Protein AF-A0A232EF91-F1 (afdb_monomer)

Mean predicted aligned error: 19.13 Å

Nearest PDB structures (foldseek):
  4mh8-assembly1_A  TM=9.392E-01  e=1.970E-03  Moloney murine leukemia virus isolate Shinnick
  8dw8-assembly1_A  TM=9.422E-01  e=4.448E-03  Moloney murine leukemia virus
  5dmq-assembly1_A  TM=9.343E-01  e=6.246E-03  Moloney murine leukemia virus isolate Shinnick
  4ol8-assembly2_F  TM=7.466E-01  e=8.726E-04  Saccharomyces cerevisiae
  8wut-assembly1_E  TM=9.101E-01  e=7.154E-03  Moloney murine leukemia virus

Sequence (179 aa):
MCDNSINIASCGLSEISASEQRQITNLIDALLPRDGRNNKVLKTTDLIEHEIKLLHSARPVKQRYHPVSEKMQKAICGLSEISASEQRQINNLIDQLLPRDGRNNKVLKTTDLVEHEIELLHSARPVKQRYHPVSEKMQKAMCEQLDNLIEAEIVEKSHSAWNNTIVMVKKRDNSYRMC

Secondary structure (DSSP, 8-state):
-------TTSS------HHHHHHHHHHHHHHSPBPTTT--BPPHHHHHHHHHHHHHHS-----------HHHHHHHTT-----HHHHHHHHHHHHHHS-B-TTT-PBP-S-SS-----PPPTT----BPPPPP--HHHHHHHHHHHHHHHHTTS------S-B----EEEPTTS-EEE-

Radius of gyration: 31.29 Å; Cα contacts (8 Å, |Δi|>4): 84; chains: 1; bounding box: 90×40×44 Å

pLDDT: mean 73.48, std 19.72, range [28.89, 97.12]

Solvent-accessible surface area (backbone atoms only — not comparable to full-atom values): 11856 Å² total; per-residue (Å²): 142,80,86,78,69,84,74,82,75,82,62,96,65,90,86,72,51,79,68,53,56,49,53,51,52,55,50,53,68,71,72,50,69,61,41,93,88,75,76,42,74,67,51,74,67,57,56,50,52,51,51,52,49,53,59,69,67,46,69,76,82,72,76,78,74,68,82,63,48,75,73,51,48,36,56,74,70,70,43,65,84,74,46,76,65,55,53,48,52,51,51,52,48,48,68,72,71,47,62,60,37,90,86,76,73,38,72,58,90,72,66,94,87,67,84,86,82,83,87,74,63,95,84,69,70,78,51,64,52,73,83,74,93,69,55,69,73,55,47,52,56,48,50,57,52,49,51,53,33,43,78,65,70,75,51,80,93,79,92,65,68,56,40,77,64,80,43,78,46,78,46,95,88,74,47,72,42,87,90

Organism: NCBI:txid543379

Structure (mmCIF, N/CA/C/O backbone):
data_AF-A0A232EF91-F1
#
_entry.id   AF-A0A232EF91-F1
#
loop_
_atom_site.group_PDB
_atom_site.id
_atom_site.type_symbol
_atom_site.label_atom_id
_atom_site.label_alt_id
_atom_site.label_comp_id
_atom_site.label_asym_id
_atom_site.label_entity_id
_atom_site.label_seq_id
_atom_site.pdbx_PDB_ins_code
_atom_site.Cartn_x
_atom_site.Cartn_y
_atom_site.Cartn_z
_atom_site.occupancy
_atom_site.B_iso_or_equiv
_atom_site.auth_seq_id
_atom_site.auth_comp_id
_atom_site.auth_asym_id
_atom_site.auth_atom_id
_atom_site.pdbx_PDB_model_num
ATOM 1 N N . MET A 1 1 ? 57.960 1.200 22.364 1.00 36.53 1 MET A N 1
ATOM 2 C CA . MET A 1 1 ? 58.226 0.325 21.209 1.00 36.53 1 MET A CA 1
ATOM 3 C C . MET A 1 1 ? 56.900 -0.020 20.570 1.00 36.53 1 MET A C 1
ATOM 5 O O . MET A 1 1 ? 56.120 -0.705 21.209 1.00 36.53 1 MET A O 1
ATOM 9 N N . CYS A 1 2 ? 56.639 0.600 19.420 1.00 28.89 2 CYS A N 1
ATOM 10 C CA . CYS A 1 2 ? 55.766 0.204 18.307 1.00 28.89 2 CYS A CA 1
ATOM 11 C C . CYS A 1 2 ? 55.784 1.415 17.362 1.00 28.89 2 CYS A C 1
ATOM 13 O O . CYS A 1 2 ? 54.889 2.261 17.381 1.00 28.89 2 CYS A O 1
ATOM 15 N N . ASP A 1 3 ? 56.899 1.548 16.643 1.00 33.56 3 ASP A N 1
ATOM 16 C CA . ASP A 1 3 ? 57.101 2.520 15.576 1.00 33.56 3 ASP A CA 1
ATOM 17 C C . ASP A 1 3 ? 56.229 2.119 14.387 1.00 33.56 3 ASP A C 1
ATOM 19 O O . ASP A 1 3 ? 56.599 1.265 13.587 1.00 33.56 3 ASP A O 1
ATOM 23 N N . ASN A 1 4 ? 55.049 2.724 14.266 1.00 45.56 4 ASN A N 1
ATOM 24 C CA . ASN A 1 4 ? 54.270 2.632 13.034 1.00 45.56 4 ASN A CA 1
ATOM 25 C C . ASN A 1 4 ? 54.693 3.768 12.103 1.00 45.56 4 ASN A C 1
ATOM 27 O O . ASN A 1 4 ? 53.967 4.742 11.899 1.00 45.56 4 ASN A O 1
ATOM 31 N N . SER A 1 5 ? 55.897 3.623 11.550 1.00 39.25 5 SER A N 1
ATOM 32 C CA . SER A 1 5 ? 56.273 4.256 10.292 1.00 39.25 5 SER A CA 1
ATOM 33 C C . SER A 1 5 ? 55.248 3.841 9.236 1.00 39.25 5 SER A C 1
ATOM 35 O O . SER A 1 5 ? 54.942 2.659 9.083 1.00 39.25 5 SER A O 1
ATOM 37 N N . ILE A 1 6 ? 54.669 4.818 8.543 1.00 40.28 6 ILE A N 1
ATOM 38 C CA . ILE A 1 6 ? 53.725 4.583 7.451 1.00 40.28 6 ILE A CA 1
ATOM 39 C C . ILE A 1 6 ? 54.451 3.735 6.401 1.00 40.28 6 ILE A C 1
ATOM 41 O O . ILE A 1 6 ? 55.413 4.188 5.785 1.00 40.28 6 ILE A O 1
ATOM 45 N N . ASN A 1 7 ? 54.030 2.481 6.241 1.00 45.72 7 ASN A N 1
ATOM 46 C CA . ASN A 1 7 ? 54.617 1.568 5.272 1.00 45.72 7 ASN A CA 1
ATOM 47 C C . ASN A 1 7 ? 54.088 1.921 3.871 1.00 45.72 7 ASN A C 1
ATOM 49 O O . ASN A 1 7 ? 53.027 1.452 3.456 1.00 45.72 7 ASN A O 1
ATOM 53 N N . ILE A 1 8 ? 54.823 2.778 3.156 1.00 43.88 8 ILE A N 1
ATOM 54 C CA . ILE A 1 8 ? 54.568 3.191 1.763 1.00 43.88 8 ILE A CA 1
ATOM 55 C C . ILE A 1 8 ? 54.982 2.068 0.784 1.00 43.88 8 ILE A C 1
ATOM 57 O O . ILE A 1 8 ? 55.652 2.307 -0.212 1.00 43.88 8 ILE A O 1
ATOM 61 N N . ALA A 1 9 ? 54.624 0.814 1.073 1.00 42.53 9 ALA A N 1
ATOM 62 C CA . ALA A 1 9 ? 54.867 -0.327 0.182 1.00 42.53 9 ALA A CA 1
ATOM 63 C C . ALA A 1 9 ? 53.588 -0.859 -0.493 1.00 42.53 9 ALA A C 1
ATOM 65 O O . ALA A 1 9 ? 53.661 -1.824 -1.247 1.00 42.53 9 ALA A O 1
ATOM 66 N N . SER A 1 10 ? 52.413 -0.260 -0.249 1.00 44.62 10 SER A N 1
ATOM 67 C CA . SER A 1 10 ? 51.145 -0.717 -0.858 1.00 44.62 10 SER A CA 1
ATOM 68 C C . SER A 1 10 ? 50.745 0.013 -2.146 1.00 44.62 10 SER A C 1
ATOM 70 O O . SER A 1 10 ? 49.846 -0.444 -2.847 1.00 44.62 10 SER A O 1
ATOM 72 N N . CYS A 1 11 ? 51.433 1.097 -2.507 1.00 43.44 11 CYS A N 1
ATOM 73 C CA . CYS A 1 11 ? 51.265 1.759 -3.797 1.00 43.44 11 CYS A CA 1
ATOM 74 C C . CYS A 1 11 ? 52.476 1.400 -4.658 1.00 43.44 11 CYS A C 1
ATOM 76 O O . CYS A 1 11 ? 53.582 1.824 -4.340 1.00 43.44 11 CYS A O 1
ATOM 78 N N . GLY A 1 12 ? 52.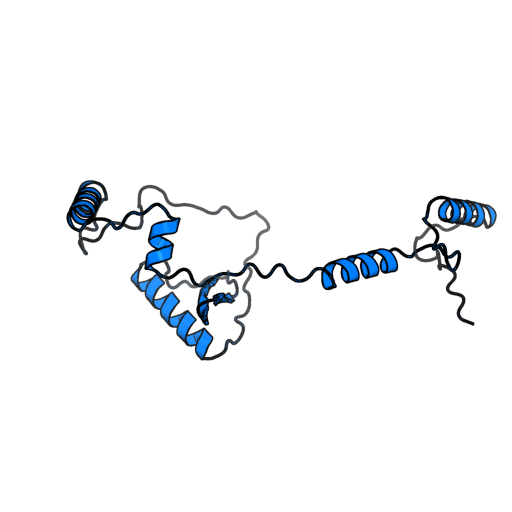279 0.578 -5.693 1.00 46.38 12 GLY A N 1
ATOM 79 C CA . GLY A 1 12 ? 53.328 0.051 -6.574 1.00 46.38 12 GLY A CA 1
ATOM 80 C C . GLY A 1 12 ? 54.084 1.121 -7.366 1.00 46.38 12 GLY A C 1
ATOM 81 O O . GLY A 1 12 ? 53.897 1.255 -8.569 1.00 46.38 12 GLY A O 1
ATOM 82 N N . LEU A 1 13 ? 54.958 1.855 -6.684 1.00 47.06 13 LEU A N 1
ATOM 83 C CA . LEU A 1 13 ? 55.929 2.788 -7.236 1.00 47.06 13 LEU A CA 1
ATOM 84 C C . LEU A 1 13 ? 57.308 2.311 -6.779 1.00 47.06 13 LEU A C 1
ATOM 86 O O . LEU A 1 13 ? 57.840 2.742 -5.756 1.00 47.06 13 LEU A O 1
ATOM 90 N N . SER A 1 14 ? 57.854 1.336 -7.500 1.00 51.34 14 SER A N 1
ATOM 91 C CA . SER A 1 14 ? 59.270 0.998 -7.402 1.00 51.34 14 SER A CA 1
ATOM 92 C C . SER A 1 14 ? 60.086 2.226 -7.812 1.00 51.34 14 SER A C 1
ATOM 94 O O . SER A 1 14 ? 59.874 2.732 -8.909 1.00 51.34 14 SER A O 1
ATOM 96 N N . GLU A 1 15 ? 61.014 2.643 -6.942 1.00 59.94 15 GLU A N 1
ATOM 97 C CA . GLU A 1 15 ? 62.009 3.722 -7.125 1.00 59.94 15 GLU A CA 1
ATOM 98 C C . GLU A 1 15 ? 61.605 5.136 -6.672 1.00 59.94 15 GLU A C 1
ATOM 100 O O . GLU A 1 15 ? 61.697 6.095 -7.426 1.00 59.94 15 GLU A O 1
ATOM 105 N N . ILE A 1 16 ? 61.252 5.299 -5.392 1.00 58.38 16 ILE A N 1
ATOM 106 C CA . ILE A 1 16 ? 61.330 6.619 -4.740 1.00 58.38 16 ILE A CA 1
ATOM 107 C C . ILE A 1 16 ? 62.641 6.680 -3.950 1.00 58.38 16 ILE A C 1
ATOM 109 O O . ILE A 1 16 ? 62.852 5.892 -3.023 1.00 58.38 16 ILE A O 1
ATOM 113 N N . SER A 1 17 ? 63.524 7.613 -4.310 1.00 65.12 17 SER A N 1
ATOM 114 C CA . SER A 1 17 ? 64.789 7.853 -3.611 1.00 65.12 17 SER A CA 1
ATOM 115 C C . SER A 1 17 ? 64.542 8.255 -2.153 1.00 65.12 17 SER A C 1
ATOM 117 O O . SER A 1 17 ? 63.577 8.952 -1.824 1.00 65.12 17 SER A O 1
ATOM 119 N N . ALA A 1 18 ? 65.466 7.903 -1.254 1.00 61.34 18 ALA A N 1
ATOM 120 C CA . ALA A 1 18 ? 65.409 8.318 0.149 1.00 61.34 18 ALA A CA 1
ATOM 121 C C . ALA A 1 18 ? 65.330 9.852 0.326 1.00 61.34 18 ALA A C 1
ATOM 123 O O . ALA A 1 18 ? 64.858 10.325 1.360 1.00 61.34 18 ALA A O 1
ATOM 124 N N . SER A 1 19 ? 65.779 10.642 -0.660 1.00 66.44 19 SER A N 1
ATOM 125 C CA . SER A 1 19 ? 65.630 12.105 -0.668 1.00 66.44 19 SER A CA 1
ATOM 126 C C . SER A 1 19 ? 64.198 12.560 -0.962 1.00 66.44 19 SER A C 1
ATOM 128 O O . SER A 1 19 ? 63.719 13.512 -0.349 1.00 66.44 19 SER A O 1
ATOM 130 N N . GLU A 1 20 ? 63.498 11.865 -1.854 1.00 68.31 20 GLU A N 1
ATOM 131 C CA . GLU A 1 20 ? 62.128 12.185 -2.268 1.00 68.31 20 GLU A CA 1
ATOM 132 C C . GLU A 1 20 ? 61.126 11.781 -1.186 1.00 68.31 20 GLU A C 1
ATOM 134 O O . GLU A 1 20 ? 60.221 12.547 -0.861 1.00 68.31 20 GLU A O 1
ATOM 139 N N . GLN A 1 21 ? 61.358 10.646 -0.515 1.00 61.16 21 GLN A N 1
ATOM 140 C CA . GLN A 1 21 ? 60.581 10.262 0.668 1.00 61.16 21 GLN A CA 1
ATOM 141 C C . GLN A 1 21 ? 60.665 11.329 1.773 1.00 61.16 21 GLN A C 1
ATOM 143 O O . GLN A 1 21 ? 59.660 11.650 2.411 1.00 61.16 21 GLN A O 1
ATOM 148 N N . ARG A 1 22 ? 61.845 11.937 1.974 1.00 67.75 22 ARG A N 1
ATOM 149 C CA . ARG A 1 22 ? 62.022 13.040 2.936 1.00 67.75 22 ARG A CA 1
ATOM 150 C C . ARG A 1 22 ? 61.304 14.311 2.496 1.00 67.75 22 ARG A C 1
ATOM 152 O O . ARG A 1 22 ? 60.676 14.954 3.330 1.00 67.75 22 ARG A O 1
ATOM 159 N N . GLN A 1 23 ? 61.363 14.671 1.214 1.00 73.69 23 GLN A N 1
ATOM 160 C CA . GLN A 1 23 ? 60.641 15.839 0.699 1.00 73.69 23 GLN A CA 1
ATOM 161 C C . GLN A 1 23 ? 59.124 15.686 0.835 1.00 73.69 23 GLN A C 1
ATOM 163 O O . GLN A 1 23 ? 58.460 16.622 1.275 1.00 73.69 23 GLN A O 1
ATOM 168 N N . ILE A 1 24 ? 58.589 14.501 0.536 1.00 66.75 24 ILE A N 1
ATOM 169 C CA . ILE A 1 24 ? 57.164 14.199 0.704 1.00 66.75 24 ILE A CA 1
ATOM 170 C C . ILE A 1 24 ? 56.770 14.278 2.182 1.00 66.75 24 ILE A C 1
ATOM 172 O O . ILE A 1 24 ? 55.771 14.911 2.517 1.00 66.75 24 ILE A O 1
ATOM 176 N N . THR A 1 25 ? 57.578 13.707 3.079 1.00 63.84 25 THR A N 1
ATOM 177 C CA . THR A 1 25 ? 57.311 13.756 4.528 1.00 63.84 25 THR A CA 1
ATOM 178 C C . THR A 1 25 ? 57.304 15.198 5.048 1.00 63.84 25 THR A C 1
ATOM 180 O O . THR A 1 25 ? 56.386 15.585 5.766 1.00 63.84 25 THR A O 1
ATOM 183 N N . ASN A 1 26 ? 58.255 16.029 4.612 1.00 68.19 26 ASN A N 1
ATOM 184 C CA . ASN A 1 26 ? 58.321 17.444 4.993 1.00 68.19 26 ASN A CA 1
ATOM 185 C C . ASN A 1 26 ? 57.124 18.261 4.470 1.00 68.19 26 ASN A C 1
ATOM 187 O O . ASN A 1 26 ? 56.660 19.174 5.150 1.00 68.19 26 ASN A O 1
ATOM 191 N N . LEU A 1 27 ? 56.614 17.939 3.275 1.00 67.44 27 LEU A N 1
ATOM 192 C CA . LEU A 1 27 ? 55.415 18.566 2.706 1.00 67.44 27 LEU A CA 1
ATOM 193 C C . LEU A 1 27 ? 54.148 18.196 3.488 1.00 67.44 27 LEU A C 1
ATOM 195 O O . LEU A 1 27 ? 53.327 19.066 3.775 1.00 67.44 27 LEU A O 1
ATOM 199 N N . ILE A 1 28 ? 54.007 16.927 3.876 1.00 63.03 28 ILE A N 1
ATOM 200 C CA . ILE A 1 28 ? 52.890 16.453 4.706 1.00 63.03 28 ILE A CA 1
ATOM 201 C C . ILE A 1 28 ? 52.909 17.147 6.080 1.00 63.03 28 ILE A C 1
ATOM 203 O O . ILE A 1 28 ? 51.871 17.618 6.546 1.00 63.03 28 ILE A O 1
ATOM 207 N N . ASP A 1 29 ? 54.093 17.300 6.680 1.00 63.34 29 ASP A N 1
ATOM 208 C CA . ASP A 1 29 ? 54.297 17.973 7.970 1.00 63.34 29 ASP A CA 1
ATOM 209 C C . ASP A 1 29 ? 53.983 19.480 7.963 1.00 63.34 29 ASP A C 1
ATOM 211 O O . ASP A 1 29 ? 53.766 20.059 9.036 1.00 63.34 29 ASP A O 1
ATOM 215 N N . ALA A 1 30 ? 53.991 20.112 6.785 1.00 64.94 30 ALA A N 1
ATOM 216 C CA . ALA A 1 30 ? 53.691 21.530 6.592 1.00 64.94 30 ALA A CA 1
ATOM 217 C C . ALA A 1 30 ? 52.212 21.797 6.258 1.00 64.94 30 ALA A C 1
ATOM 219 O O . ALA A 1 30 ? 51.710 22.880 6.551 1.00 64.94 30 ALA A O 1
ATOM 220 N N . LEU A 1 31 ? 51.518 20.829 5.647 1.00 60.81 31 LEU A N 1
ATOM 221 C CA . LEU A 1 31 ? 50.147 20.994 5.147 1.00 60.81 31 LEU A CA 1
ATOM 222 C C . LEU A 1 31 ? 49.063 20.464 6.100 1.00 60.81 31 LEU A C 1
ATOM 224 O O . LEU A 1 31 ? 47.901 20.844 5.951 1.00 60.81 31 LEU A O 1
ATOM 228 N N . LEU A 1 32 ? 49.405 19.610 7.073 1.00 57.53 32 LEU A N 1
ATOM 229 C CA . LEU A 1 32 ? 48.429 19.054 8.016 1.00 57.53 32 LEU A CA 1
ATOM 230 C C . LEU A 1 32 ? 48.393 19.818 9.357 1.00 57.53 32 LEU A C 1
ATOM 232 O O . LEU A 1 32 ? 49.446 20.050 9.959 1.00 57.53 32 LEU A O 1
ATOM 236 N N . PRO A 1 33 ? 47.197 20.181 9.875 1.00 58.47 33 PRO A N 1
ATOM 237 C CA . PRO A 1 33 ? 47.056 20.836 11.174 1.00 58.47 33 PRO A CA 1
ATOM 238 C C . PRO A 1 33 ? 47.630 19.981 12.312 1.00 58.47 33 PRO A C 1
ATOM 240 O O . PRO A 1 33 ? 47.359 18.780 12.410 1.00 58.47 33 PRO A O 1
ATOM 243 N N . ARG A 1 34 ? 48.418 20.607 13.191 1.00 58.44 34 ARG A N 1
ATOM 244 C CA . ARG A 1 34 ? 49.072 19.946 14.331 1.00 58.44 34 ARG A CA 1
ATOM 245 C C . ARG A 1 34 ? 48.268 20.123 15.614 1.00 58.44 34 ARG A C 1
ATOM 247 O O . ARG A 1 34 ? 47.716 21.193 15.861 1.00 58.44 34 ARG A O 1
ATOM 254 N N . ASP A 1 35 ? 48.259 19.096 16.459 1.00 53.72 35 ASP A N 1
ATOM 255 C CA . ASP A 1 35 ? 47.638 19.168 17.782 1.00 53.72 35 ASP A CA 1
ATOM 256 C C . ASP A 1 35 ? 48.518 19.976 18.757 1.00 53.72 35 ASP A C 1
ATOM 258 O O . ASP A 1 35 ? 49.663 19.607 19.041 1.00 53.72 35 ASP A O 1
ATOM 262 N N . GLY A 1 36 ? 47.989 21.082 19.289 1.00 55.34 36 GLY A N 1
ATOM 263 C CA . GLY A 1 36 ? 48.735 22.056 20.098 1.00 55.34 36 GLY A CA 1
ATOM 264 C C . GLY A 1 36 ? 49.233 21.546 21.457 1.00 55.34 36 GLY A C 1
ATOM 265 O O . GLY A 1 36 ? 49.993 22.246 22.118 1.00 55.34 36 GLY A O 1
ATOM 266 N N . ARG A 1 37 ? 48.833 20.340 21.891 1.00 55.03 37 ARG A N 1
ATOM 267 C CA . ARG A 1 37 ? 49.299 19.742 23.160 1.00 55.03 37 ARG A CA 1
ATOM 268 C C . ARG A 1 37 ? 50.443 18.744 23.004 1.00 55.03 37 ARG A C 1
ATOM 270 O O . ARG A 1 37 ? 51.244 18.625 23.918 1.00 55.03 37 ARG A O 1
ATOM 277 N N . ASN A 1 38 ? 50.515 18.029 21.879 1.00 55.25 38 ASN A N 1
ATOM 278 C CA . ASN A 1 38 ? 51.458 16.917 21.694 1.00 55.25 38 ASN A CA 1
ATOM 279 C C . ASN A 1 38 ? 52.239 16.968 20.368 1.00 55.25 38 ASN A C 1
ATOM 281 O O . ASN A 1 38 ? 53.001 16.045 20.093 1.00 55.25 38 ASN A O 1
ATOM 285 N N . ASN A 1 39 ? 52.070 18.027 19.564 1.00 54.53 39 ASN A N 1
ATOM 286 C CA . ASN A 1 39 ? 52.808 18.293 18.322 1.00 54.53 39 ASN A CA 1
ATOM 287 C C . ASN A 1 39 ? 52.835 17.100 17.343 1.00 54.53 39 ASN A C 1
ATOM 289 O O . ASN A 1 39 ? 53.841 16.839 16.686 1.00 54.53 39 ASN A O 1
ATOM 293 N N . LYS A 1 40 ? 51.726 16.351 17.274 1.00 58.25 40 LYS A N 1
ATOM 294 C CA . LYS A 1 40 ? 51.512 15.253 16.323 1.00 58.25 40 LYS A CA 1
ATOM 295 C C . LYS A 1 40 ? 50.542 15.697 15.230 1.00 58.25 40 LYS A C 1
ATOM 297 O O . LYS A 1 40 ? 49.639 16.496 15.484 1.00 58.25 40 LYS A O 1
ATOM 302 N N . VAL A 1 41 ? 50.740 15.161 14.028 1.00 55.34 41 VAL A N 1
ATOM 303 C CA . VAL A 1 41 ? 49.833 15.318 12.886 1.00 55.34 41 VAL A CA 1
ATOM 304 C C . VAL A 1 41 ? 48.511 14.619 13.211 1.00 55.34 41 VAL A C 1
ATOM 306 O O . VAL A 1 41 ? 48.514 13.428 13.531 1.00 55.34 41 VAL A O 1
ATOM 309 N N . LEU A 1 42 ? 47.397 15.356 13.164 1.00 55.59 42 LEU A N 1
ATOM 310 C CA . LEU A 1 42 ? 46.062 14.800 13.404 1.00 55.59 42 LEU A CA 1
ATOM 311 C C . LEU A 1 42 ? 45.738 13.764 12.320 1.00 55.59 42 LEU A C 1
ATOM 313 O O . LEU A 1 42 ? 45.812 14.068 11.127 1.00 55.59 42 LEU A O 1
ATOM 317 N N . LYS A 1 43 ? 45.386 12.534 12.713 1.00 60.47 43 LYS A N 1
ATOM 318 C CA . LYS A 1 43 ? 44.942 11.522 11.749 1.00 60.47 43 LYS A CA 1
ATOM 319 C C . LYS A 1 43 ? 43.504 11.828 11.340 1.00 60.47 43 LYS A C 1
ATOM 321 O O . LYS A 1 43 ? 42.707 12.307 12.141 1.00 60.47 43 LYS A O 1
ATOM 326 N N . THR A 1 44 ? 43.135 11.502 10.104 1.00 51.19 44 THR A N 1
ATOM 327 C CA . THR A 1 44 ? 41.770 11.696 9.578 1.00 51.19 44 THR A CA 1
ATOM 328 C C . THR A 1 44 ? 40.714 10.990 10.437 1.00 51.19 44 THR A C 1
ATOM 330 O O . THR A 1 44 ? 39.590 11.467 10.561 1.00 51.19 44 THR A O 1
ATOM 333 N N . THR A 1 45 ? 41.097 9.887 11.088 1.00 55.91 45 THR A N 1
ATOM 334 C CA . THR A 1 45 ? 40.281 9.154 12.065 1.00 55.91 45 THR A CA 1
ATOM 335 C C . THR A 1 45 ? 39.919 9.994 13.286 1.00 55.91 45 THR A C 1
ATOM 337 O O . THR A 1 45 ? 38.801 9.898 13.778 1.00 55.91 45 THR A O 1
ATOM 340 N N . ASP A 1 46 ? 40.819 10.868 13.731 1.00 57.47 46 ASP A N 1
ATOM 341 C CA . ASP A 1 46 ? 40.659 11.653 14.957 1.00 57.47 46 ASP A CA 1
ATOM 342 C C . ASP A 1 46 ? 39.714 12.845 14.722 1.00 57.47 46 ASP A C 1
ATOM 344 O O . ASP A 1 46 ? 38.944 13.228 15.603 1.00 57.47 46 ASP A O 1
ATOM 348 N N . LEU A 1 47 ? 39.715 13.389 13.496 1.00 58.62 47 LEU A N 1
ATOM 349 C CA . LEU A 1 47 ? 38.752 14.401 13.049 1.00 58.62 47 LEU A CA 1
ATOM 350 C C . LEU A 1 47 ? 37.336 13.817 12.963 1.00 58.62 47 LEU A C 1
ATOM 352 O O . LEU A 1 47 ? 36.389 14.430 13.452 1.00 58.62 47 LEU A O 1
ATOM 356 N N . ILE A 1 48 ? 37.203 12.600 12.425 1.00 58.91 48 ILE A N 1
ATOM 357 C CA . ILE A 1 48 ? 35.921 11.887 12.351 1.00 58.91 48 ILE A CA 1
ATOM 358 C C . ILE A 1 48 ? 35.415 11.542 13.756 1.00 58.91 48 ILE A C 1
ATOM 360 O O . ILE A 1 48 ? 34.241 11.755 14.048 1.00 58.91 48 ILE A O 1
ATOM 364 N N . GLU A 1 49 ? 36.275 11.064 14.659 1.00 59.91 49 GLU A N 1
ATOM 365 C CA . GLU A 1 49 ? 35.877 10.789 16.044 1.00 59.91 49 GLU A CA 1
ATOM 366 C C . GLU A 1 49 ? 35.435 12.056 16.785 1.00 59.91 49 GLU A C 1
ATOM 368 O O . GLU A 1 49 ? 34.449 12.018 17.524 1.00 59.91 49 GLU A O 1
ATOM 373 N N . HIS A 1 50 ? 36.106 13.191 16.568 1.00 60.38 50 HIS A N 1
ATOM 374 C CA . HIS A 1 50 ? 35.702 14.472 17.148 1.00 60.38 50 HIS A CA 1
ATOM 375 C C . HIS A 1 50 ? 34.349 14.951 16.598 1.00 60.38 50 HIS A C 1
ATOM 377 O O . HIS A 1 50 ? 33.498 15.410 17.364 1.00 60.38 50 HIS A O 1
ATOM 383 N N . GLU A 1 51 ? 34.115 14.810 15.293 1.00 58.47 51 GLU A N 1
ATOM 384 C CA . GLU A 1 51 ? 32.847 15.155 14.642 1.00 58.47 51 GLU A CA 1
ATOM 385 C C . GLU A 1 51 ? 31.703 14.248 15.119 1.00 58.47 51 GLU A C 1
ATOM 387 O O . GLU A 1 51 ? 30.634 14.725 15.497 1.00 58.47 51 GLU A O 1
ATOM 392 N N . ILE A 1 52 ? 31.958 12.944 15.247 1.00 60.41 52 ILE A N 1
ATOM 393 C CA . ILE A 1 52 ? 31.024 11.972 15.827 1.00 60.41 52 ILE A CA 1
ATOM 394 C C . ILE A 1 52 ? 30.726 12.311 17.296 1.00 60.41 52 ILE A C 1
ATOM 396 O O . ILE A 1 52 ? 29.585 12.206 17.746 1.00 60.41 52 ILE A O 1
ATOM 400 N N . LYS A 1 53 ? 31.718 12.764 18.067 1.00 65.62 53 LYS A N 1
ATOM 401 C CA . LYS A 1 53 ? 31.538 13.171 19.470 1.00 65.62 53 LYS A CA 1
ATOM 402 C C . LYS A 1 53 ? 30.739 14.474 19.596 1.00 65.62 53 LYS A C 1
ATOM 404 O O . LYS A 1 53 ? 29.892 14.584 20.487 1.00 65.62 53 LYS A O 1
ATOM 409 N N . LEU A 1 54 ? 30.936 15.426 18.680 1.00 62.56 54 LEU A N 1
ATOM 410 C CA . LEU A 1 54 ? 30.088 16.615 18.544 1.00 62.56 54 LEU A CA 1
ATOM 411 C C . LEU A 1 54 ? 28.642 16.220 18.206 1.00 62.56 54 LEU A C 1
ATOM 413 O O . LEU A 1 54 ? 27.723 16.668 18.889 1.00 62.56 54 LEU A O 1
ATOM 417 N N . LEU A 1 55 ? 28.434 15.305 17.256 1.00 57.41 55 LEU A N 1
ATOM 418 C CA . LEU A 1 55 ? 27.108 14.803 16.876 1.00 57.41 55 LEU A CA 1
ATOM 419 C C . LEU A 1 55 ? 26.406 14.020 18.001 1.00 57.41 55 LEU A C 1
ATOM 421 O O . LEU A 1 55 ? 25.193 14.131 18.149 1.00 57.41 55 LEU A O 1
ATOM 425 N N . HIS A 1 56 ? 27.140 13.278 18.834 1.00 54.44 56 HIS A N 1
ATOM 426 C CA . HIS A 1 56 ? 26.569 12.560 19.983 1.00 54.44 56 HIS A CA 1
ATOM 427 C C . HIS A 1 56 ? 26.283 13.453 21.201 1.00 54.44 56 HIS A C 1
ATOM 429 O O . HIS A 1 56 ? 25.429 13.120 22.023 1.00 54.44 56 HIS A O 1
ATOM 435 N N . SER A 1 57 ? 26.992 14.579 21.338 1.00 51.12 57 SER A N 1
ATOM 436 C CA . SER A 1 57 ? 26.731 15.588 22.381 1.00 51.12 57 SER A CA 1
ATOM 437 C C . SER A 1 57 ? 25.646 16.592 21.985 1.00 51.12 57 SER A C 1
ATOM 439 O O . SER A 1 57 ? 24.997 17.180 22.860 1.00 51.12 57 SER A O 1
ATOM 441 N N . ALA A 1 58 ? 25.390 16.745 20.682 1.00 48.12 58 ALA A N 1
ATOM 442 C CA . ALA A 1 58 ? 24.183 17.371 20.186 1.00 48.12 58 ALA A CA 1
ATOM 443 C C . ALA A 1 58 ? 22.994 16.541 20.681 1.00 48.12 58 ALA A C 1
ATOM 445 O O . ALA A 1 58 ? 22.724 15.435 20.213 1.00 48.12 58 ALA A O 1
ATOM 446 N N . ARG A 1 59 ? 22.293 17.065 21.695 1.00 45.12 59 ARG A N 1
ATOM 447 C CA . ARG A 1 59 ? 21.043 16.474 22.181 1.00 45.12 59 ARG A CA 1
ATOM 448 C C . ARG A 1 59 ? 20.181 16.207 20.949 1.00 45.12 59 ARG A C 1
ATOM 450 O O . ARG A 1 59 ? 20.008 17.146 20.166 1.00 45.12 59 ARG A O 1
ATOM 457 N N . PRO A 1 60 ? 19.618 14.997 20.765 1.00 46.84 60 PRO A N 1
ATOM 458 C CA . PRO A 1 60 ? 18.660 14.799 19.695 1.00 46.84 60 PRO A CA 1
ATOM 459 C C . PRO A 1 60 ? 17.611 15.884 19.881 1.00 46.84 60 PRO A C 1
ATOM 461 O O . PRO A 1 60 ? 17.063 16.027 20.983 1.00 46.84 60 PRO A O 1
ATOM 464 N N . VAL A 1 61 ? 17.386 16.695 18.846 1.00 40.31 61 VAL A N 1
ATOM 465 C CA . VAL A 1 61 ? 16.257 17.615 18.835 1.00 40.31 61 VAL A CA 1
ATOM 466 C C . VAL A 1 61 ? 15.043 16.712 18.959 1.00 40.31 61 VAL A C 1
ATOM 468 O O . VAL A 1 61 ? 14.573 16.120 17.989 1.00 40.31 61 VAL A O 1
ATOM 471 N N . LYS A 1 62 ? 14.565 16.530 20.193 1.00 44.75 62 LYS A N 1
ATOM 472 C CA . LYS A 1 62 ? 13.263 15.955 20.458 1.00 44.75 62 LYS A CA 1
ATOM 473 C C . LYS A 1 62 ? 12.311 16.971 19.859 1.00 44.75 62 LYS A C 1
ATOM 475 O O . LYS A 1 62 ? 11.913 17.911 20.543 1.00 44.75 62 LYS A O 1
ATOM 480 N N . GLN A 1 63 ? 11.973 16.814 18.580 1.00 38.09 63 GLN A N 1
ATOM 481 C CA . GLN A 1 63 ? 10.745 17.383 18.061 1.00 38.09 63 GLN A CA 1
ATOM 482 C C . GLN A 1 63 ? 9.667 16.835 18.985 1.00 38.09 63 GLN A C 1
ATOM 484 O O . GLN A 1 63 ? 9.323 15.651 18.928 1.00 38.09 63 GLN A O 1
ATOM 489 N N . ARG A 1 64 ? 9.229 17.675 19.927 1.00 34.31 64 ARG A N 1
ATOM 490 C CA . ARG A 1 64 ? 8.069 17.413 20.761 1.00 34.31 64 ARG A CA 1
ATOM 491 C C . ARG A 1 64 ? 6.904 17.321 19.799 1.00 34.31 64 ARG A C 1
ATOM 493 O O . ARG A 1 64 ? 6.273 18.317 19.470 1.00 34.31 64 ARG A O 1
ATOM 500 N N . TYR A 1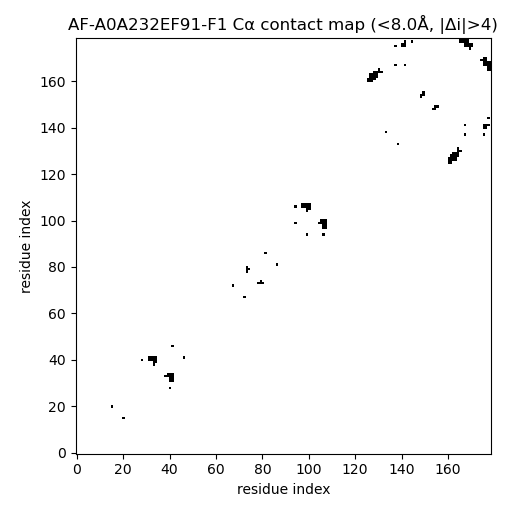 65 ? 6.647 16.117 19.315 1.00 41.53 65 TYR A N 1
ATOM 501 C CA . TYR A 1 65 ? 5.353 15.812 18.760 1.00 41.53 65 TYR A CA 1
ATOM 502 C C . TYR A 1 65 ? 4.429 15.715 19.957 1.00 41.53 65 TYR A C 1
ATOM 504 O O . TYR A 1 65 ? 4.355 14.689 20.631 1.00 41.53 65 TYR A O 1
ATOM 512 N N . HIS A 1 66 ? 3.779 16.831 20.264 1.00 42.78 66 HIS A N 1
ATOM 513 C CA . HIS A 1 66 ? 2.528 16.736 20.979 1.00 42.78 66 HIS A CA 1
ATOM 514 C C . HIS A 1 66 ? 1.608 15.874 20.109 1.00 42.78 66 HIS A C 1
ATOM 516 O O . HIS A 1 66 ? 1.536 16.124 18.901 1.00 42.78 66 HIS A O 1
ATOM 522 N N . PRO A 1 67 ? 0.961 14.829 20.657 1.00 45.72 67 PRO A N 1
ATOM 523 C CA . PRO A 1 67 ? -0.140 14.200 19.957 1.00 45.72 67 PRO A CA 1
ATOM 524 C C . PRO A 1 67 ? -1.171 15.302 19.756 1.00 45.72 67 PRO A C 1
ATOM 526 O O . PRO A 1 67 ? -1.835 15.744 20.692 1.00 45.72 67 PRO A O 1
ATOM 529 N N . VAL A 1 68 ? -1.208 15.838 18.543 1.00 46.41 68 VAL A N 1
ATOM 530 C CA . VAL A 1 68 ? -2.213 16.805 18.158 1.00 46.41 68 VAL A CA 1
ATOM 531 C C . VAL A 1 68 ? -3.521 16.030 18.239 1.00 46.41 68 VAL A C 1
ATOM 533 O O . VAL A 1 68 ? -3.687 15.047 17.511 1.00 46.41 68 VAL A O 1
ATOM 536 N N . SER A 1 69 ? -4.393 16.397 19.184 1.00 57.59 69 SER A N 1
ATOM 537 C CA . SER A 1 69 ? -5.718 15.782 19.275 1.00 57.59 69 SER A CA 1
ATOM 538 C C . SER A 1 69 ? -6.409 15.923 17.919 1.00 57.59 69 SER A C 1
ATOM 540 O O . SER A 1 69 ? -6.121 16.862 17.179 1.00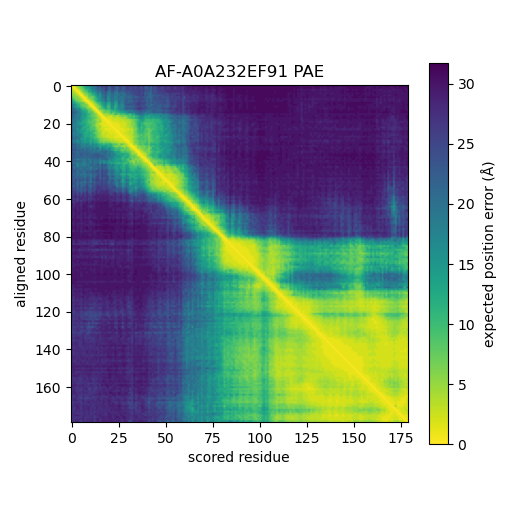 57.59 69 SER A O 1
ATOM 542 N N . GLU A 1 70 ? -7.316 15.016 17.569 1.00 56.91 70 GLU A N 1
ATOM 543 C CA . GLU A 1 70 ? -8.021 15.068 16.281 1.00 56.91 70 GLU A CA 1
ATOM 544 C C . GLU A 1 70 ? -8.665 16.449 16.027 1.00 56.91 70 GLU A C 1
ATOM 546 O O . GLU A 1 70 ? -8.620 16.979 14.917 1.00 56.91 70 GLU A O 1
ATOM 551 N N . LYS A 1 71 ? -9.151 17.097 17.097 1.00 54.22 71 LYS A N 1
ATOM 552 C CA . LYS A 1 71 ? -9.662 18.477 17.079 1.00 54.22 71 LYS A CA 1
ATOM 553 C C . LYS A 1 71 ? -8.586 19.507 16.723 1.00 54.22 71 LYS A C 1
ATOM 555 O O . LYS A 1 71 ? -8.841 20.437 15.969 1.00 54.22 71 LYS A O 1
ATOM 560 N N . MET A 1 72 ? -7.373 19.332 17.237 1.00 49.75 72 MET A N 1
ATOM 561 C CA . MET A 1 72 ? -6.254 20.232 16.970 1.00 49.75 72 MET A CA 1
ATOM 562 C C . MET A 1 72 ? -5.591 19.960 15.606 1.00 49.75 72 MET A C 1
ATOM 564 O O . MET A 1 72 ? -5.008 20.875 15.038 1.00 49.75 72 MET A O 1
ATOM 568 N N . GLN A 1 73 ? -5.720 18.752 15.034 1.00 54.19 73 GLN A N 1
ATOM 569 C CA . GLN A 1 73 ? -5.225 18.451 13.680 1.00 54.19 73 GLN A CA 1
ATOM 570 C C . GLN A 1 73 ? -6.046 19.212 12.644 1.00 54.19 73 GLN A C 1
ATOM 572 O O . GLN A 1 73 ? -5.471 19.885 11.796 1.00 54.19 73 GLN A O 1
ATOM 577 N N . LYS A 1 74 ? -7.378 19.196 12.786 1.00 52.09 74 LYS A N 1
ATOM 578 C CA . LYS A 1 74 ? -8.294 19.982 11.945 1.00 52.09 74 LYS A CA 1
ATOM 579 C C . LYS A 1 74 ? -7.962 21.481 11.993 1.00 52.09 74 LYS A C 1
ATOM 581 O O . LYS A 1 74 ? -7.823 22.111 10.948 1.00 52.09 74 LYS A O 1
ATOM 586 N N . ALA A 1 75 ? -7.704 22.010 13.192 1.00 50.44 75 ALA A N 1
ATOM 587 C CA . ALA A 1 75 ? -7.359 23.418 13.392 1.00 50.44 75 ALA A CA 1
ATOM 588 C C . ALA A 1 75 ? -6.020 23.841 12.747 1.00 50.44 75 ALA A C 1
ATOM 590 O O . ALA A 1 75 ? -5.931 24.933 12.194 1.00 50.44 75 ALA A O 1
ATOM 591 N N . ILE A 1 76 ? -4.980 22.995 12.782 1.00 50.44 76 ILE A N 1
ATOM 592 C CA . ILE A 1 76 ? -3.655 23.318 12.207 1.00 50.44 76 ILE A CA 1
ATOM 593 C C . ILE A 1 76 ? -3.680 23.303 10.668 1.00 50.44 76 ILE A C 1
ATOM 595 O O . ILE A 1 76 ? -2.905 24.015 10.034 1.00 50.44 76 ILE A O 1
ATOM 599 N N . CYS A 1 77 ? -4.587 22.539 10.056 1.00 54.81 77 CYS A N 1
ATOM 600 C CA . CYS A 1 77 ? -4.741 22.460 8.602 1.00 54.81 77 CYS A CA 1
ATOM 601 C C . CYS A 1 77 ? -5.596 23.592 8.001 1.00 54.81 77 CYS A C 1
ATOM 603 O O . CYS A 1 77 ? -5.875 23.552 6.806 1.00 54.81 77 CYS A O 1
ATOM 605 N N . GLY A 1 78 ? -6.062 24.561 8.802 1.00 52.97 78 GLY A N 1
ATOM 606 C CA . GLY A 1 78 ? -7.022 25.574 8.341 1.00 52.97 78 GLY A CA 1
ATOM 607 C C . GLY A 1 78 ? -8.400 24.996 7.996 1.00 52.97 78 GLY A C 1
ATOM 608 O O . GLY A 1 78 ? -9.222 25.680 7.394 1.00 52.97 78 GLY A O 1
ATOM 609 N N . LEU A 1 79 ? -8.666 23.746 8.384 1.00 55.78 79 LEU A N 1
ATOM 610 C CA . LEU A 1 79 ? -9.973 23.126 8.253 1.00 55.78 79 LEU A CA 1
ATOM 611 C C . LEU A 1 79 ? -10.784 23.560 9.471 1.00 55.78 79 LEU A C 1
ATOM 613 O O . LEU A 1 79 ? -10.821 22.875 10.497 1.00 55.78 79 LEU A O 1
ATOM 617 N N . SER A 1 80 ? -11.407 24.736 9.367 1.00 58.28 80 SER A N 1
ATOM 618 C CA . SER A 1 80 ? -12.579 25.057 10.182 1.00 58.28 80 SER A CA 1
ATOM 619 C C . SER A 1 80 ? -13.509 23.846 10.184 1.00 58.28 80 SER A C 1
ATOM 621 O O . SER A 1 80 ? -13.629 23.168 9.163 1.00 58.28 80 SER A O 1
ATOM 623 N N . GLU A 1 81 ? -14.110 23.533 11.334 1.00 68.19 81 GLU A N 1
ATOM 624 C CA . GLU A 1 81 ? -15.065 22.432 11.454 1.00 68.19 81 GLU A CA 1
ATOM 625 C C . GLU A 1 81 ? -16.089 22.542 10.323 1.00 68.19 81 GLU A C 1
ATOM 627 O O . GLU A 1 81 ? -16.912 23.453 10.315 1.00 68.19 81 GLU A O 1
ATOM 632 N N . ILE A 1 82 ? -15.974 21.657 9.329 1.00 77.38 82 ILE A N 1
ATOM 633 C CA . ILE A 1 82 ? -16.854 21.675 8.172 1.00 77.38 82 ILE A CA 1
ATOM 634 C C . ILE A 1 82 ? -18.276 21.461 8.673 1.00 77.38 82 ILE A C 1
ATOM 636 O O . ILE A 1 82 ? -18.574 20.474 9.356 1.00 77.38 82 ILE A O 1
ATOM 640 N N . SER A 1 83 ? -19.154 22.414 8.385 1.00 85.81 83 SER A N 1
ATOM 641 C CA . SER A 1 83 ? -20.546 22.296 8.781 1.00 85.81 83 SER A CA 1
ATOM 642 C C . SER A 1 83 ? -21.172 21.091 8.081 1.00 85.81 83 SER A C 1
ATOM 644 O O . SER A 1 83 ? -20.788 20.697 6.975 1.00 85.81 83 SER A O 1
ATOM 646 N N . ALA A 1 84 ? -22.198 20.508 8.699 1.00 86.56 84 ALA A N 1
ATOM 647 C CA . ALA A 1 84 ? -22.923 19.402 8.081 1.00 86.56 84 ALA A CA 1
ATOM 648 C C . ALA A 1 84 ? -23.500 19.783 6.700 1.00 86.56 84 ALA A C 1
ATOM 650 O O . ALA A 1 84 ? -23.669 18.911 5.851 1.00 86.56 84 ALA A O 1
ATOM 651 N N . SER A 1 85 ? -2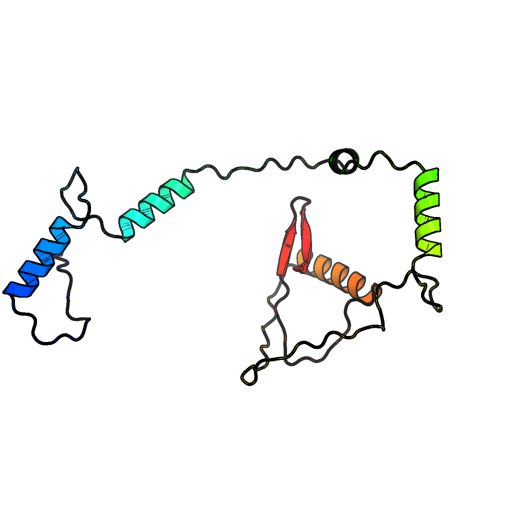3.796 21.066 6.462 1.00 90.25 85 SER A N 1
ATOM 652 C CA . SER A 1 85 ? -24.224 21.586 5.159 1.00 90.25 85 SER A CA 1
ATOM 653 C C . SER A 1 85 ? -23.098 21.618 4.130 1.00 90.25 85 SER A C 1
ATOM 655 O O . SER A 1 85 ? -23.307 21.157 3.012 1.00 90.25 85 SER A O 1
ATOM 657 N N . GLU A 1 86 ? -21.911 22.097 4.496 1.00 88.56 86 GLU A N 1
ATOM 658 C CA . GLU A 1 86 ? -20.755 22.133 3.590 1.00 88.56 86 GLU A CA 1
ATOM 659 C C . GLU A 1 86 ? -20.292 20.720 3.236 1.00 88.56 86 GLU A C 1
ATOM 661 O O . GLU A 1 86 ? -20.043 20.426 2.071 1.00 88.56 86 GLU A O 1
ATOM 666 N N . GLN A 1 87 ? -20.270 19.798 4.205 1.00 86.81 87 GLN A N 1
ATOM 667 C CA . GLN A 1 87 ? -19.919 18.402 3.935 1.00 86.81 87 GLN A CA 1
ATOM 668 C C . GLN A 1 87 ? -20.889 17.765 2.932 1.00 86.81 87 GLN A C 1
ATOM 670 O O . GLN A 1 87 ? -20.467 17.023 2.047 1.00 86.81 87 GLN A O 1
ATOM 675 N N . ARG A 1 88 ? -22.190 18.075 3.031 1.00 91.31 88 ARG A N 1
ATOM 676 C CA . ARG A 1 88 ? -23.180 17.634 2.037 1.00 91.31 88 ARG A CA 1
ATOM 677 C C . ARG A 1 88 ? -22.920 18.256 0.670 1.00 91.31 88 ARG A C 1
ATOM 679 O O . ARG A 1 88 ? -23.009 17.547 -0.321 1.00 91.31 88 ARG A O 1
ATOM 686 N N . GLN A 1 89 ? -22.592 19.545 0.606 1.00 91.81 89 GLN A N 1
ATOM 687 C CA . GLN A 1 89 ? -22.260 20.208 -0.658 1.00 91.81 89 GLN A CA 1
ATOM 688 C C . GLN A 1 89 ? -21.038 19.571 -1.324 1.00 91.81 89 GLN A C 1
ATOM 690 O O . GLN A 1 89 ? -21.088 19.285 -2.515 1.00 91.81 89 GLN A O 1
ATOM 695 N N . ILE A 1 90 ? -19.984 19.279 -0.559 1.00 89.19 90 ILE A N 1
ATOM 696 C CA . ILE A 1 90 ? -18.796 18.586 -1.069 1.00 89.19 90 ILE A CA 1
ATOM 697 C C . ILE A 1 90 ? -19.154 17.188 -1.566 1.00 89.19 90 ILE A C 1
ATOM 699 O O . ILE A 1 90 ? -18.776 16.835 -2.677 1.00 89.19 90 ILE A O 1
ATOM 703 N N . ASN A 1 91 ? -19.909 16.408 -0.789 1.00 86.31 91 ASN A N 1
ATOM 704 C CA . ASN A 1 91 ? -20.324 15.072 -1.217 1.00 86.31 91 ASN A CA 1
ATOM 705 C C . ASN A 1 91 ? -21.161 15.139 -2.504 1.00 86.31 91 ASN A C 1
ATOM 707 O O . ASN A 1 91 ? -20.901 14.387 -3.432 1.00 86.31 91 ASN A O 1
ATOM 711 N N . ASN A 1 92 ? -22.081 16.101 -2.613 1.00 89.94 92 ASN A N 1
ATOM 712 C CA . ASN A 1 92 ? -22.852 16.320 -3.837 1.00 89.94 92 ASN A CA 1
ATOM 713 C C . ASN A 1 92 ? -21.954 16.674 -5.033 1.00 89.94 92 ASN A C 1
ATOM 715 O O . ASN A 1 92 ? -22.207 16.203 -6.136 1.00 89.94 92 ASN A O 1
ATOM 719 N N . LEU A 1 93 ? -20.915 17.494 -4.837 1.00 91.38 93 LEU A N 1
ATOM 720 C CA . LEU A 1 93 ? -19.956 17.832 -5.894 1.00 91.38 93 LEU A CA 1
ATOM 721 C C . LEU A 1 93 ? -19.121 16.620 -6.310 1.00 91.38 93 LEU A C 1
ATOM 723 O O . LEU A 1 93 ? -18.946 16.384 -7.499 1.00 91.38 93 LEU A O 1
ATOM 727 N N . ILE A 1 94 ? -18.637 15.837 -5.347 1.00 87.62 94 ILE A N 1
ATOM 728 C CA . ILE A 1 94 ? -17.921 14.581 -5.600 1.00 87.62 94 ILE A CA 1
ATOM 729 C C . ILE A 1 94 ? -18.798 13.644 -6.431 1.00 87.62 94 ILE A C 1
ATOM 731 O O . ILE A 1 94 ? -18.342 13.114 -7.440 1.00 87.62 94 ILE A O 1
ATOM 735 N N . ASP A 1 95 ? -20.061 13.501 -6.040 1.00 84.75 95 ASP A N 1
ATOM 736 C CA . ASP A 1 95 ? -21.029 12.631 -6.697 1.00 84.75 95 ASP A CA 1
ATOM 737 C C . ASP A 1 95 ? -21.372 13.080 -8.125 1.00 84.75 95 ASP A C 1
ATOM 739 O O . ASP A 1 95 ? -21.730 12.246 -8.954 1.00 84.75 95 ASP A O 1
ATOM 743 N N . GLN A 1 96 ? -21.279 14.383 -8.404 1.00 87.75 96 GLN A N 1
ATOM 744 C CA . GLN A 1 96 ? -21.523 14.966 -9.726 1.00 87.75 96 GLN A CA 1
ATOM 745 C C . GLN A 1 96 ? -20.293 14.919 -10.634 1.00 87.75 96 GLN A C 1
ATOM 747 O O . GLN A 1 96 ? -20.432 14.730 -11.839 1.00 87.75 96 GLN A O 1
ATOM 752 N N . LEU A 1 97 ? -19.105 15.158 -10.075 1.00 87.25 97 LEU A N 1
ATOM 753 C CA . LEU A 1 97 ? -17.884 15.369 -10.851 1.00 87.25 97 LEU A CA 1
ATOM 754 C C . LEU A 1 97 ? -17.083 14.088 -11.054 1.00 87.25 97 LEU A C 1
ATOM 756 O O . LEU A 1 97 ? -16.450 13.933 -12.097 1.00 87.25 97 LEU A O 1
ATOM 760 N N . LEU A 1 98 ? -17.061 13.195 -10.061 1.00 85.19 98 LEU A N 1
ATOM 761 C CA . LEU A 1 98 ? -16.244 11.994 -10.142 1.00 85.19 98 LEU A CA 1
ATOM 762 C C . LEU A 1 98 ? -17.043 10.835 -10.746 1.00 85.19 98 LEU A C 1
ATOM 764 O O . LEU A 1 98 ? -18.154 10.545 -10.294 1.00 85.19 98 LEU A O 1
ATOM 768 N N . PRO A 1 99 ? -16.480 10.138 -11.748 1.00 79.19 99 PRO A N 1
ATOM 769 C CA . PRO A 1 99 ? -17.145 9.002 -12.360 1.00 79.19 99 PRO A CA 1
ATOM 770 C C . PRO A 1 99 ? -17.341 7.879 -11.336 1.00 79.19 99 PRO A C 1
ATOM 772 O O . PRO A 1 99 ? -16.507 7.652 -10.453 1.00 79.19 99 PRO A O 1
ATOM 775 N N . ARG A 1 100 ? -18.469 7.175 -11.456 1.00 79.69 100 ARG A N 1
ATOM 776 C CA . ARG A 1 100 ? -18.821 6.048 -10.590 1.00 79.69 100 ARG A CA 1
ATOM 777 C C . ARG A 1 100 ? -18.678 4.720 -11.312 1.00 79.69 100 ARG A C 1
ATOM 779 O O . ARG A 1 100 ? -18.955 4.614 -12.503 1.00 79.69 100 ARG A O 1
ATOM 786 N N . ASP A 1 101 ? -18.326 3.701 -10.544 1.00 68.94 101 ASP A N 1
ATOM 787 C CA . ASP A 1 101 ? -18.448 2.310 -10.948 1.00 68.94 101 ASP A CA 1
ATOM 788 C C . ASP A 1 101 ? -19.932 1.949 -11.117 1.00 68.94 101 ASP A C 1
ATOM 790 O O . ASP A 1 101 ? -20.725 2.089 -10.183 1.00 68.94 101 ASP A O 1
ATOM 794 N N . GLY A 1 102 ? -20.310 1.452 -12.296 1.00 63.62 102 GLY A N 1
ATOM 795 C CA . GLY A 1 102 ? -21.670 0.988 -12.577 1.00 63.62 102 GLY A CA 1
ATOM 796 C C . GLY A 1 102 ? -22.081 -0.262 -11.788 1.00 63.62 102 GLY A C 1
ATOM 797 O O . GLY A 1 102 ? -23.273 -0.540 -11.687 1.00 63.62 102 GLY A O 1
ATOM 798 N N . ARG A 1 103 ? -21.127 -1.013 -11.217 1.00 63.97 103 ARG A N 1
ATOM 799 C CA . ARG A 1 103 ? -21.395 -2.236 -10.440 1.00 63.97 103 ARG A CA 1
ATOM 800 C C . ARG A 1 103 ? -21.621 -1.942 -8.963 1.00 63.97 103 ARG A C 1
ATOM 802 O O . ARG A 1 103 ? -22.610 -2.395 -8.395 1.00 63.97 103 ARG A O 1
ATOM 809 N N . ASN A 1 104 ? -20.728 -1.162 -8.356 1.00 65.81 104 ASN A N 1
ATOM 810 C CA . ASN A 1 104 ? -20.734 -0.917 -6.911 1.00 65.81 104 ASN A CA 1
ATOM 811 C C . ASN A 1 104 ? -21.189 0.501 -6.522 1.00 65.81 104 ASN A C 1
ATOM 813 O O . ASN A 1 104 ? -21.167 0.849 -5.341 1.00 65.81 104 ASN A O 1
ATOM 817 N N . ASN A 1 105 ? -21.570 1.337 -7.500 1.00 69.31 105 ASN A N 1
ATOM 818 C CA . ASN A 1 105 ? -21.961 2.744 -7.333 1.00 69.31 105 ASN A CA 1
ATOM 819 C C . ASN A 1 105 ? -20.957 3.571 -6.502 1.00 69.31 105 ASN A C 1
ATOM 821 O O . ASN A 1 105 ? -21.313 4.538 -5.824 1.00 69.31 105 ASN A O 1
ATOM 825 N N . LYS A 1 106 ? -19.681 3.182 -6.526 1.00 72.62 106 LYS A N 1
ATOM 826 C CA . LYS A 1 106 ? -18.592 3.817 -5.780 1.00 72.62 106 LYS A CA 1
ATOM 827 C C . LYS A 1 106 ? -17.816 4.735 -6.713 1.00 72.62 106 LYS A C 1
ATOM 829 O O . LYS A 1 106 ? -17.701 4.445 -7.898 1.00 72.62 106 LYS A O 1
ATOM 834 N N . VAL A 1 107 ? -17.284 5.834 -6.185 1.00 74.31 107 VAL A N 1
ATOM 835 C CA . VAL A 1 107 ? -16.366 6.705 -6.934 1.00 74.31 107 VAL A CA 1
ATOM 836 C C . VAL A 1 107 ? -15.178 5.875 -7.429 1.00 74.31 107 VAL A C 1
ATOM 838 O O . VAL A 1 107 ? -14.557 5.169 -6.626 1.00 74.31 107 VAL A O 1
ATOM 841 N N . LEU A 1 108 ? -14.884 5.955 -8.730 1.00 70.94 108 LEU A N 1
ATOM 842 C CA . LEU A 1 108 ? -13.746 5.267 -9.335 1.00 70.94 108 LEU A CA 1
ATOM 843 C C . LEU A 1 108 ? -12.444 5.761 -8.699 1.00 70.94 108 LEU A C 1
ATOM 845 O O . LEU A 1 108 ? -12.208 6.963 -8.574 1.00 70.94 108 LEU A O 1
ATOM 849 N N . LYS A 1 109 ? -11.604 4.817 -8.271 1.00 73.00 109 LYS A N 1
ATOM 850 C CA . LYS A 1 109 ? -10.277 5.098 -7.698 1.00 73.00 109 LYS A CA 1
ATOM 851 C C . LYS A 1 109 ? -9.148 4.949 -8.715 1.00 73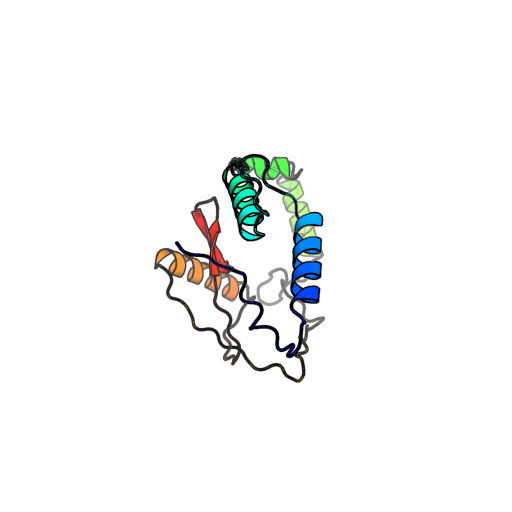.00 109 LYS A C 1
ATOM 853 O O . LYS A 1 109 ? -8.044 5.423 -8.470 1.00 73.00 109 LYS A O 1
ATOM 858 N N . THR A 1 110 ? -9.431 4.275 -9.820 1.00 77.56 110 THR A N 1
ATOM 859 C CA . THR A 1 110 ? -8.520 3.977 -10.922 1.00 77.56 110 THR A CA 1
ATOM 860 C C . THR A 1 110 ? -9.056 4.613 -12.203 1.00 77.56 110 THR A C 1
ATOM 862 O O . THR A 1 110 ? -10.193 5.088 -12.252 1.00 77.56 110 THR A O 1
ATOM 865 N N . THR A 1 111 ? -8.212 4.679 -13.228 1.00 81.81 111 THR A N 1
ATOM 866 C CA . THR A 1 111 ? -8.571 5.214 -14.540 1.00 81.81 111 THR A CA 1
ATOM 867 C C . THR A 1 111 ? -8.082 4.262 -15.616 1.00 81.81 111 THR A C 1
ATOM 869 O O . THR A 1 111 ? -6.917 3.876 -15.601 1.00 81.81 111 THR A O 1
ATOM 872 N N . ASP A 1 112 ? -8.957 3.928 -16.560 1.00 81.25 112 ASP A N 1
ATOM 873 C CA . ASP A 1 112 ? -8.618 3.088 -17.715 1.00 81.25 112 ASP A CA 1
ATOM 874 C C . ASP A 1 112 ? -8.068 3.929 -18.887 1.00 81.25 112 ASP A C 1
ATOM 876 O O . ASP A 1 112 ? -7.881 3.433 -19.993 1.00 81.25 112 ASP A O 1
ATOM 880 N N . LEU A 1 113 ? -7.848 5.237 -18.678 1.00 88.25 113 LEU A N 1
ATOM 881 C CA . LEU A 1 113 ? -7.398 6.157 -19.731 1.00 88.25 113 LEU A CA 1
ATOM 882 C C . LEU A 1 113 ? -5.926 5.964 -20.110 1.00 88.25 113 LEU A C 1
ATOM 884 O O . LEU A 1 113 ? -5.554 6.240 -21.249 1.00 88.25 113 LEU A O 1
ATOM 888 N N . VAL A 1 114 ? -5.083 5.576 -19.150 1.00 91.06 114 VAL A N 1
ATOM 889 C CA . VAL A 1 114 ? -3.633 5.440 -19.333 1.00 91.06 114 VAL A CA 1
ATOM 890 C C . VAL A 1 114 ? -3.121 4.296 -18.468 1.00 91.06 114 VAL A C 1
ATOM 892 O O . VAL A 1 114 ? -3.322 4.295 -17.255 1.00 91.06 114 VAL A O 1
ATOM 895 N N . GLU A 1 115 ? -2.381 3.383 -19.086 1.00 92.56 115 GLU A N 1
ATOM 896 C CA . GLU A 1 115 ? -1.577 2.378 -18.397 1.00 92.56 115 GLU A CA 1
ATOM 897 C C . GLU A 1 115 ? -0.120 2.856 -18.332 1.00 92.56 115 GLU A C 1
ATOM 899 O O . GLU A 1 115 ? 0.420 3.383 -19.308 1.00 92.56 115 GLU A O 1
ATOM 904 N N . HIS A 1 116 ? 0.519 2.720 -17.167 1.00 93.25 116 HIS A N 1
ATOM 905 C CA . HIS A 1 116 ? 1.925 3.085 -16.996 1.00 93.25 116 HIS A CA 1
ATOM 906 C C . HIS A 1 116 ? 2.816 1.853 -17.150 1.00 93.25 116 HIS A C 1
ATOM 908 O O . HIS A 1 116 ? 2.822 0.972 -16.290 1.00 93.25 116 HIS A O 1
ATOM 914 N N . GLU A 1 117 ? 3.604 1.824 -18.220 1.00 95.19 117 GLU A N 1
ATOM 915 C CA . GLU A 1 117 ? 4.646 0.823 -18.421 1.00 95.19 117 GLU A CA 1
ATOM 916 C C . GLU A 1 117 ? 5.978 1.302 -17.823 1.00 95.19 117 GLU A C 1
ATOM 918 O O . GLU A 1 117 ? 6.397 2.444 -18.023 1.00 95.19 117 GLU A O 1
ATOM 923 N N . ILE A 1 118 ? 6.648 0.419 -17.078 1.00 95.44 118 ILE A N 1
ATOM 924 C CA . ILE A 1 118 ? 7.983 0.671 -16.528 1.00 95.44 118 ILE A CA 1
ATOM 925 C C . ILE A 1 118 ? 9.006 -0.034 -17.417 1.00 95.44 118 ILE A C 1
ATOM 927 O O . ILE A 1 118 ? 9.164 -1.254 -17.352 1.00 95.44 118 ILE A O 1
ATOM 931 N N . GLU A 1 119 ? 9.736 0.744 -18.213 1.00 96.75 119 GLU A N 1
ATOM 932 C CA . GLU A 1 119 ? 10.824 0.228 -19.040 1.00 96.75 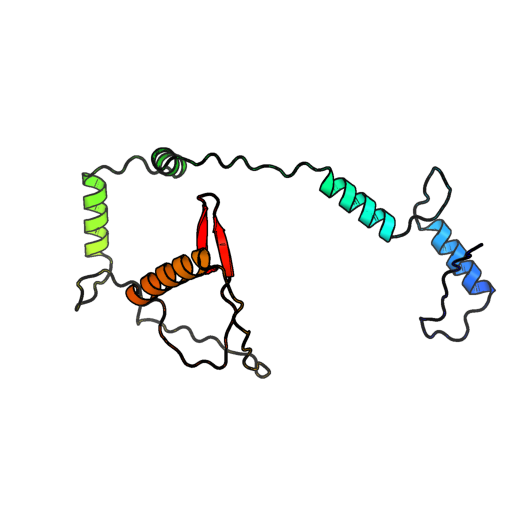119 GLU A CA 1
ATOM 933 C C . GLU A 1 119 ? 12.026 -0.183 -18.177 1.00 96.75 119 GLU A C 1
ATOM 935 O O . GLU A 1 119 ? 12.548 0.590 -17.366 1.00 96.75 119 GLU A O 1
ATOM 940 N N . LEU A 1 120 ? 12.491 -1.419 -18.358 1.00 96.25 120 LEU A N 1
ATOM 941 C CA . LEU A 1 120 ? 13.680 -1.930 -17.684 1.00 96.25 120 LEU A CA 1
ATOM 942 C C . LEU A 1 120 ? 14.930 -1.710 -18.543 1.00 96.25 120 LEU A C 1
ATOM 944 O O . LEU A 1 120 ? 14.896 -1.778 -19.769 1.00 96.25 120 LEU A O 1
ATOM 948 N N . LEU A 1 121 ? 16.077 -1.523 -17.888 1.00 97.12 121 LEU A N 1
ATOM 949 C CA . LEU A 1 121 ? 17.369 -1.502 -18.574 1.00 97.12 121 LEU A CA 1
ATOM 950 C C . LEU A 1 121 ? 17.666 -2.868 -19.217 1.00 97.12 121 LEU A C 1
ATOM 952 O O . LEU A 1 121 ? 17.396 -3.907 -18.620 1.00 97.12 121 LEU A O 1
ATOM 956 N N . HIS A 1 122 ? 18.338 -2.873 -20.372 1.00 94.88 122 HIS A N 1
ATOM 957 C CA . HIS A 1 122 ? 18.694 -4.091 -21.123 1.00 94.88 122 HIS A CA 1
ATOM 958 C C . HIS A 1 122 ? 19.451 -5.159 -20.310 1.00 94.88 122 HIS A C 1
ATOM 960 O O . HIS A 1 122 ? 19.385 -6.345 -20.620 1.00 94.88 122 HIS A O 1
ATOM 966 N N . SER A 1 123 ? 20.200 -4.754 -19.283 1.00 96.25 123 SER A N 1
ATOM 967 C CA . SER A 1 123 ? 20.978 -5.648 -18.418 1.00 96.25 123 SER A CA 1
ATOM 968 C C . SER A 1 123 ? 20.259 -6.042 -17.123 1.00 96.25 123 SER A C 1
ATOM 970 O O . SER A 1 123 ? 20.815 -6.812 -16.332 1.00 96.25 123 SER A O 1
ATOM 972 N N . ALA A 1 124 ? 19.053 -5.519 -16.876 1.00 95.88 124 ALA A N 1
ATOM 973 C CA . ALA A 1 124 ? 18.314 -5.766 -15.648 1.00 95.88 124 ALA A CA 1
ATOM 974 C C . ALA A 1 124 ? 17.923 -7.245 -15.537 1.00 95.88 124 ALA A C 1
ATOM 976 O O . ALA A 1 124 ? 17.430 -7.862 -16.481 1.00 95.88 124 ALA A O 1
ATOM 977 N N . ARG A 1 125 ? 18.135 -7.820 -14.351 1.00 96.44 125 ARG A N 1
ATOM 978 C CA . ARG A 1 125 ? 17.729 -9.189 -14.020 1.00 96.44 125 ARG A CA 1
ATOM 979 C C . ARG A 1 125 ? 16.790 -9.170 -12.818 1.00 96.44 125 ARG A C 1
ATOM 981 O O . ARG A 1 125 ? 17.006 -8.346 -11.929 1.00 96.44 125 ARG A O 1
ATOM 988 N N . PRO A 1 126 ? 15.807 -10.085 -12.752 1.00 96.38 126 PRO A N 1
ATOM 989 C CA . PRO A 1 126 ? 14.918 -10.177 -11.606 1.00 96.38 126 PRO A CA 1
ATOM 990 C C . PRO A 1 126 ? 15.669 -10.362 -10.289 1.00 96.38 126 PRO A C 1
ATOM 992 O O . PRO A 1 126 ? 16.556 -11.211 -10.180 1.00 96.38 126 PRO A O 1
ATOM 995 N N . VAL A 1 127 ? 15.282 -9.580 -9.282 1.00 95.25 127 VAL A N 1
ATOM 996 C CA . VAL A 1 127 ? 15.795 -9.691 -7.913 1.00 95.25 127 VAL A CA 1
ATOM 997 C C . VAL A 1 127 ? 14.680 -10.199 -7.012 1.00 95.25 127 VAL A C 1
ATOM 999 O O . VAL A 1 127 ? 13.624 -9.577 -6.909 1.00 95.25 127 VAL A O 1
ATOM 1002 N N . LYS A 1 128 ? 14.930 -11.326 -6.338 1.00 95.38 128 LYS A N 1
ATOM 1003 C CA . LYS A 1 128 ? 13.991 -11.947 -5.400 1.00 95.38 128 LYS A CA 1
ATOM 1004 C C . LYS A 1 128 ? 14.578 -11.962 -3.995 1.00 95.38 128 LYS A C 1
ATOM 1006 O O . LYS A 1 128 ? 15.338 -12.863 -3.639 1.00 95.38 128 LYS A O 1
ATOM 1011 N N . GLN A 1 129 ? 14.232 -10.959 -3.197 1.00 94.75 129 GLN A N 1
ATOM 1012 C CA . GLN A 1 129 ? 14.641 -10.891 -1.799 1.00 94.75 129 GLN A CA 1
ATOM 1013 C C . GLN A 1 129 ? 13.851 -11.890 -0.944 1.00 94.75 129 GLN A C 1
ATOM 1015 O O . GLN A 1 129 ? 12.682 -12.188 -1.198 1.00 94.75 129 GLN A O 1
ATOM 1020 N N . ARG A 1 130 ? 14.518 -12.451 0.071 1.00 92.56 130 ARG A N 1
ATOM 1021 C CA . ARG A 1 130 ? 13.910 -13.404 1.004 1.00 92.56 130 ARG A CA 1
ATOM 1022 C C . ARG A 1 130 ? 13.081 -12.651 2.043 1.00 92.56 130 ARG A C 1
ATOM 1024 O O . ARG A 1 130 ? 13.566 -11.706 2.654 1.00 92.56 130 ARG A O 1
ATOM 1031 N N . TYR A 1 131 ? 11.886 -13.160 2.324 1.00 91.69 131 TYR A N 1
ATOM 1032 C CA . TYR A 1 131 ? 11.076 -12.694 3.445 1.00 91.69 131 TYR A CA 1
ATOM 1033 C C . TYR A 1 131 ? 11.778 -12.916 4.797 1.00 91.69 131 TYR A C 1
ATOM 1035 O O . TYR A 1 131 ? 12.285 -14.009 5.077 1.00 91.69 131 TYR A O 1
ATOM 1043 N N . HIS A 1 132 ? 11.766 -11.893 5.652 1.00 90.56 132 HIS A N 1
ATOM 1044 C CA . HIS A 1 132 ? 12.285 -11.969 7.016 1.00 90.56 132 HIS A CA 1
ATOM 1045 C C . HIS A 1 132 ? 11.149 -12.204 8.019 1.00 90.56 132 HIS A C 1
ATOM 1047 O O . HIS A 1 132 ? 10.129 -11.521 7.931 1.00 90.56 132 HIS A O 1
ATOM 1053 N N . PRO A 1 133 ? 11.311 -13.124 8.991 1.00 91.81 133 PRO A N 1
ATOM 1054 C CA . PRO A 1 133 ? 10.320 -13.321 10.040 1.00 91.81 133 PRO A CA 1
ATOM 1055 C C . PRO A 1 133 ? 10.064 -12.035 10.827 1.00 91.81 133 PRO A C 1
ATOM 1057 O O . PRO A 1 133 ? 10.999 -11.338 11.224 1.00 91.81 133 PRO A O 1
ATOM 1060 N N . VAL A 1 134 ? 8.791 -11.755 11.087 1.00 93.12 134 VAL A N 1
ATOM 1061 C CA . VAL A 1 134 ? 8.347 -10.632 11.918 1.00 93.12 134 VAL A CA 1
ATOM 1062 C C . VAL A 1 134 ? 7.624 -11.162 13.154 1.00 93.12 134 VAL A C 1
ATOM 1064 O O . VAL A 1 134 ? 7.184 -12.309 13.185 1.00 93.12 134 VAL A O 1
ATOM 1067 N N . SER A 1 135 ? 7.502 -10.339 14.196 1.00 95.38 135 SER A N 1
ATOM 1068 C CA . SER A 1 135 ? 6.710 -10.705 15.373 1.00 95.38 135 SER A CA 1
ATOM 1069 C C . SER A 1 135 ? 5.227 -10.840 15.025 1.00 95.38 135 SER A C 1
ATOM 1071 O O . SER A 1 135 ? 4.729 -10.140 14.143 1.00 95.38 135 SER A O 1
ATOM 1073 N N . GLU A 1 136 ? 4.493 -11.664 15.773 1.00 96.19 136 GLU A N 1
ATOM 1074 C CA . GLU A 1 136 ? 3.058 -11.905 15.546 1.00 96.19 136 GLU A CA 1
ATOM 1075 C C . GLU A 1 136 ? 2.237 -10.608 15.511 1.00 96.19 136 GLU A C 1
ATOM 1077 O O . GLU A 1 136 ? 1.367 -10.428 14.660 1.00 96.19 136 GLU A O 1
ATOM 1082 N N . LYS A 1 137 ? 2.562 -9.644 16.385 1.00 94.00 137 LYS A N 1
ATOM 1083 C CA . LYS A 1 137 ? 1.908 -8.327 16.401 1.00 94.00 137 LYS A CA 1
ATOM 1084 C C . LYS A 1 137 ? 2.108 -7.567 15.086 1.00 94.00 137 LYS A C 1
ATOM 1086 O O . LYS A 1 137 ? 1.175 -6.928 14.606 1.00 94.00 137 LYS A O 1
ATOM 1091 N N . MET A 1 138 ? 3.319 -7.604 14.525 1.00 95.25 138 MET A N 1
ATOM 1092 C CA . MET A 1 138 ? 3.609 -6.967 13.238 1.00 95.25 138 MET A CA 1
ATOM 1093 C C . MET A 1 138 ? 2.951 -7.726 12.090 1.00 95.25 138 MET A C 1
ATOM 1095 O O . MET A 1 138 ? 2.387 -7.090 11.208 1.00 95.25 138 MET A O 1
ATOM 1099 N N . GLN A 1 139 ? 2.965 -9.060 12.135 1.00 95.31 139 GLN A N 1
ATOM 1100 C CA . GLN A 1 139 ? 2.329 -9.904 11.128 1.00 95.31 139 GLN A CA 1
ATOM 1101 C C . GLN A 1 139 ? 0.823 -9.647 11.048 1.00 95.31 139 GLN A C 1
ATOM 1103 O O . GLN A 1 139 ? 0.298 -9.459 9.958 1.00 95.31 139 GLN A O 1
ATOM 1108 N N . LYS A 1 140 ? 0.138 -9.553 12.193 1.00 96.12 140 LYS A N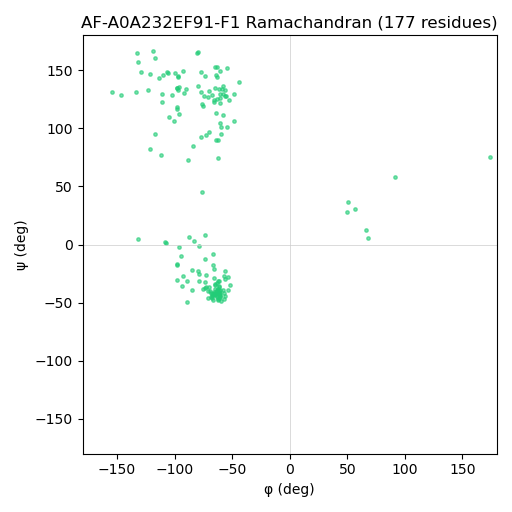 1
ATOM 1109 C CA . LYS A 1 140 ? -1.295 -9.246 12.227 1.00 96.12 140 LYS A CA 1
ATOM 1110 C C . LYS A 1 140 ? -1.603 -7.887 11.589 1.00 96.12 140 LYS A C 1
ATOM 1112 O O . LYS A 1 140 ? -2.450 -7.810 10.709 1.00 96.12 140 LYS A O 1
ATOM 1117 N N . ALA A 1 141 ? -0.863 -6.843 11.968 1.00 95.75 141 ALA A N 1
ATOM 1118 C CA . ALA A 1 141 ? -1.029 -5.508 11.385 1.00 95.75 141 ALA A CA 1
ATOM 1119 C C . ALA A 1 141 ? -0.699 -5.469 9.879 1.00 95.75 141 ALA A C 1
ATOM 1121 O O . ALA A 1 141 ? -1.293 -4.695 9.132 1.00 95.75 141 ALA A O 1
ATOM 1122 N N . MET A 1 142 ? 0.258 -6.291 9.441 1.00 95.75 142 MET A N 1
ATOM 1123 C CA . MET A 1 142 ? 0.627 -6.456 8.037 1.00 95.75 142 MET A CA 1
ATOM 1124 C C . MET A 1 142 ? -0.504 -7.117 7.238 1.00 95.75 142 MET A C 1
ATOM 1126 O O . MET A 1 142 ? -0.849 -6.614 6.173 1.00 95.75 142 MET A O 1
ATOM 1130 N N . CYS A 1 143 ? -1.104 -8.193 7.758 1.00 95.44 143 CYS A N 1
ATOM 1131 C CA . CYS A 1 143 ? -2.252 -8.864 7.141 1.00 95.44 143 CYS A CA 1
ATOM 1132 C C . CYS A 1 143 ? -3.472 -7.940 7.054 1.00 95.44 143 CYS A C 1
ATOM 1134 O O . CYS A 1 143 ? -4.022 -7.789 5.974 1.00 95.44 143 CYS A O 1
ATOM 1136 N N . GLU A 1 144 ? -3.823 -7.239 8.138 1.00 96.06 144 GLU A N 1
ATOM 1137 C CA . GLU A 1 144 ? -4.941 -6.279 8.142 1.00 96.06 144 GLU A CA 1
ATOM 1138 C C . GLU A 1 144 ? -4.762 -5.182 7.076 1.00 96.06 144 GLU A C 1
ATOM 1140 O O . GLU A 1 144 ? -5.707 -4.811 6.385 1.00 96.06 144 GLU A O 1
ATOM 1145 N N . GLN A 1 145 ? -3.542 -4.659 6.908 1.00 95.12 145 GLN A N 1
ATOM 1146 C CA . GLN A 1 145 ? -3.253 -3.674 5.859 1.00 95.12 145 GLN A CA 1
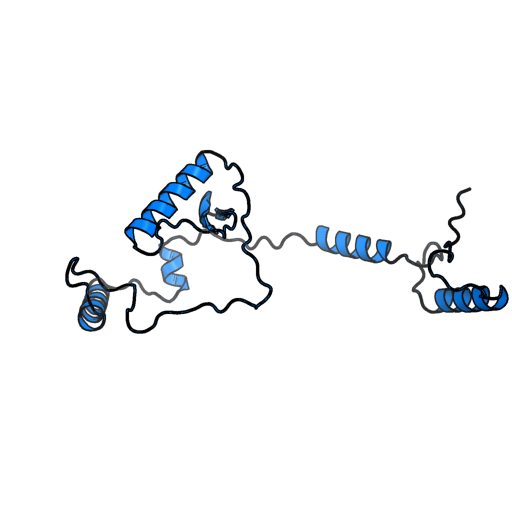ATOM 1147 C C . GLN A 1 145 ? -3.320 -4.277 4.458 1.00 95.12 145 GLN A C 1
ATOM 1149 O O . GLN A 1 145 ? -3.837 -3.626 3.554 1.00 95.12 145 GLN A O 1
ATOM 1154 N N . LEU A 1 146 ? -2.825 -5.502 4.275 1.00 95.50 146 LEU A N 1
ATOM 1155 C CA . LEU A 1 146 ? -2.894 -6.199 2.996 1.00 95.50 146 LEU A CA 1
ATOM 1156 C C . LEU A 1 146 ? -4.345 -6.462 2.576 1.00 95.50 146 LEU A C 1
ATOM 1158 O O . LEU A 1 146 ? -4.693 -6.185 1.432 1.00 95.50 146 LEU A O 1
ATOM 1162 N N . ASP A 1 147 ? -5.191 -6.924 3.496 1.00 94.94 147 ASP A N 1
ATOM 1163 C CA . ASP A 1 147 ? -6.608 -7.189 3.232 1.00 94.94 147 ASP A CA 1
ATOM 1164 C C . ASP A 1 147 ? -7.335 -5.910 2.795 1.00 94.94 147 ASP A C 1
ATOM 1166 O O . ASP A 1 147 ? -8.039 -5.914 1.787 1.00 94.94 147 ASP A O 1
ATOM 1170 N N . ASN A 1 148 ? -7.069 -4.782 3.467 1.00 91.31 148 ASN A N 1
ATOM 1171 C CA . ASN A 1 148 ? -7.612 -3.478 3.074 1.00 91.31 148 ASN A CA 1
ATOM 1172 C C . ASN A 1 148 ? -7.162 -3.045 1.667 1.00 91.31 148 ASN A C 1
ATOM 1174 O O . ASN A 1 148 ? -7.923 -2.400 0.948 1.00 91.31 148 ASN A O 1
ATOM 1178 N N . LEU A 1 149 ? -5.920 -3.352 1.272 1.00 91.31 149 LEU A N 1
ATOM 1179 C CA . LEU A 1 149 ? -5.405 -3.026 -0.063 1.00 91.31 149 LEU A CA 1
ATOM 1180 C C . LEU A 1 149 ? -6.021 -3.916 -1.148 1.00 91.31 149 LEU A C 1
ATOM 1182 O O . LEU A 1 149 ? -6.281 -3.425 -2.246 1.00 91.31 149 LEU A O 1
ATOM 1186 N N . ILE A 1 150 ? -6.270 -5.193 -0.839 1.00 91.88 150 ILE A N 1
ATOM 1187 C CA . ILE A 1 150 ? -6.962 -6.131 -1.732 1.00 91.88 150 ILE A CA 1
ATOM 1188 C C . ILE A 1 150 ? -8.421 -5.700 -1.909 1.00 91.88 150 ILE A C 1
ATOM 1190 O O . ILE A 1 150 ? -8.890 -5.593 -3.036 1.00 91.88 150 ILE A O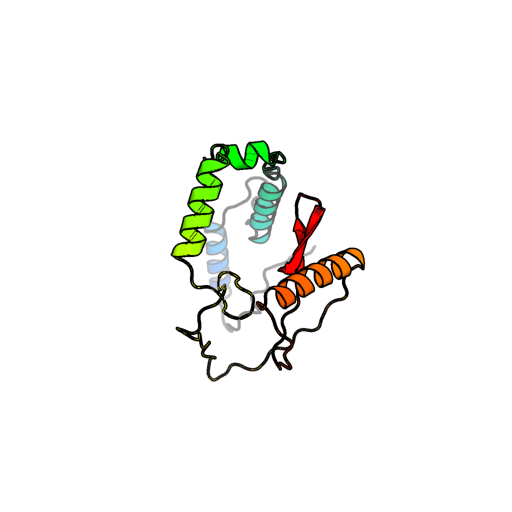 1
ATOM 1194 N N . GLU A 1 151 ? -9.128 -5.386 -0.818 1.00 88.94 151 GLU A N 1
ATOM 1195 C CA . GLU A 1 151 ? -10.511 -4.884 -0.865 1.00 88.94 151 GLU A CA 1
ATOM 1196 C C . GLU A 1 151 ? -10.611 -3.543 -1.608 1.00 88.94 151 GLU A C 1
ATOM 1198 O O . GLU A 1 151 ? -11.612 -3.235 -2.255 1.00 88.94 151 GLU A O 1
ATOM 1203 N N . ALA A 1 152 ? -9.563 -2.723 -1.530 1.00 84.62 152 ALA A N 1
ATOM 1204 C CA . ALA A 1 152 ? -9.478 -1.474 -2.270 1.00 84.62 152 ALA A CA 1
ATOM 1205 C C . ALA A 1 152 ? -9.093 -1.645 -3.748 1.00 84.62 152 ALA A C 1
ATOM 1207 O O . ALA A 1 152 ? -9.024 -0.620 -4.426 1.00 84.62 152 ALA A O 1
ATOM 1208 N N . GLU A 1 153 ? -8.843 -2.875 -4.215 1.00 87.88 153 GLU A N 1
ATOM 1209 C CA . GLU A 1 153 ? -8.388 -3.204 -5.575 1.00 87.88 153 GLU A CA 1
ATOM 1210 C C . GLU A 1 153 ? -7.075 -2.486 -5.959 1.00 87.88 153 GLU A C 1
ATOM 1212 O O . GLU A 1 153 ? -6.833 -2.165 -7.117 1.00 87.88 153 GLU A O 1
ATOM 1217 N N . ILE A 1 154 ? -6.211 -2.214 -4.970 1.00 88.69 154 ILE A N 1
ATOM 1218 C CA . ILE A 1 154 ? -4.897 -1.573 -5.175 1.00 88.69 154 ILE A CA 1
ATOM 1219 C C . ILE A 1 154 ? -3.808 -2.621 -5.431 1.00 88.69 154 ILE A C 1
ATOM 1221 O O . ILE A 1 154 ? -2.830 -2.348 -6.125 1.00 88.69 154 ILE A O 1
ATOM 1225 N N . VAL A 1 155 ? -3.947 -3.810 -4.841 1.00 92.94 155 VAL A N 1
ATOM 1226 C CA . VAL A 1 155 ? -2.989 -4.912 -4.984 1.00 92.94 155 VAL A CA 1
ATOM 1227 C C . VAL A 1 155 ? -3.703 -6.197 -5.367 1.00 92.94 155 VAL A C 1
ATOM 1229 O O . VAL A 1 155 ? -4.822 -6.462 -4.930 1.00 92.94 155 VAL A O 1
ATOM 1232 N N . GLU A 1 156 ? -3.008 -7.035 -6.123 1.00 93.75 156 GLU A N 1
ATOM 1233 C CA . GLU A 1 156 ? -3.486 -8.347 -6.540 1.00 93.75 156 GLU A CA 1
ATOM 1234 C C . GLU A 1 156 ? -2.426 -9.429 -6.311 1.00 93.75 156 GLU A C 1
ATOM 1236 O O . GLU A 1 156 ? -1.243 -9.160 -6.078 1.00 93.75 156 GLU A O 1
ATOM 1241 N N . LYS A 1 157 ? -2.853 -10.691 -6.363 1.00 95.12 157 LYS A N 1
ATOM 1242 C CA . LYS A 1 157 ? -1.935 -11.828 -6.266 1.00 95.12 157 LYS A CA 1
ATOM 1243 C C . LYS A 1 157 ? -1.175 -11.978 -7.580 1.00 95.12 157 LYS A C 1
ATOM 1245 O O . LYS A 1 157 ? -1.788 -12.134 -8.627 1.00 95.12 157 LYS A O 1
ATOM 1250 N N . SER A 1 158 ? 0.150 -12.045 -7.503 1.00 94.94 158 SER A N 1
ATOM 1251 C CA . SER A 1 158 ? 1.015 -12.261 -8.665 1.00 94.94 158 SER A CA 1
ATOM 1252 C C . SER A 1 158 ? 2.050 -13.361 -8.412 1.00 94.94 158 SER A C 1
ATOM 1254 O O . SER A 1 158 ? 2.400 -13.677 -7.272 1.00 94.94 158 SER A O 1
ATOM 1256 N N . HIS A 1 159 ? 2.552 -13.962 -9.493 1.00 95.88 159 HIS A N 1
ATOM 1257 C CA . HIS A 1 159 ? 3.662 -14.916 -9.459 1.00 95.88 159 HIS A CA 1
ATOM 1258 C C . HIS A 1 159 ? 4.893 -14.301 -10.135 1.00 95.88 159 HIS A C 1
ATOM 1260 O O . HIS A 1 159 ? 5.200 -14.593 -11.287 1.00 95.88 159 HIS A O 1
ATOM 1266 N N . SER A 1 160 ? 5.580 -13.406 -9.422 1.00 94.25 160 SER A N 1
ATOM 1267 C CA . SER A 1 160 ? 6.705 -12.645 -9.973 1.00 94.25 160 SER A CA 1
ATOM 1268 C C . SER A 1 160 ? 8.071 -13.252 -9.631 1.00 94.25 160 SER A C 1
ATOM 1270 O O . SER A 1 160 ? 8.305 -13.777 -8.535 1.00 94.25 160 SER A O 1
ATOM 1272 N N . ALA A 1 161 ? 9.008 -13.134 -10.576 1.00 95.50 161 ALA A N 1
ATOM 1273 C CA . ALA A 1 161 ? 10.434 -13.347 -10.329 1.00 95.50 161 ALA A CA 1
ATOM 1274 C C . ALA A 1 161 ? 11.067 -12.190 -9.527 1.00 95.50 161 ALA A C 1
ATOM 1276 O O . ALA A 1 161 ? 12.179 -12.335 -9.021 1.00 95.50 161 ALA A O 1
ATOM 1277 N N . TRP A 1 162 ? 10.350 -11.071 -9.388 1.00 95.81 162 TRP A N 1
ATOM 1278 C CA . TRP A 1 162 ? 10.725 -9.908 -8.591 1.00 95.81 162 TRP A CA 1
ATOM 1279 C C . TRP A 1 162 ? 10.064 -9.972 -7.213 1.00 95.81 162 TRP A C 1
ATOM 1281 O O . TRP A 1 162 ? 8.877 -10.279 -7.102 1.00 95.81 162 TRP A O 1
ATOM 1291 N N . ASN A 1 163 ? 10.818 -9.688 -6.153 1.00 94.69 163 ASN A N 1
ATOM 1292 C CA . ASN A 1 163 ? 10.281 -9.557 -4.799 1.00 94.69 163 ASN A CA 1
ATOM 1293 C C . ASN A 1 163 ? 11.189 -8.650 -3.965 1.00 94.69 163 ASN A C 1
ATOM 1295 O O . ASN A 1 163 ? 12.398 -8.883 -3.915 1.00 94.69 163 ASN A O 1
ATOM 1299 N N . ASN A 1 164 ? 10.590 -7.678 -3.282 1.00 92.56 164 ASN A N 1
ATOM 1300 C CA . ASN A 1 164 ? 11.256 -6.838 -2.297 1.00 92.56 164 ASN A CA 1
ATOM 1301 C C . ASN A 1 164 ? 10.677 -7.113 -0.909 1.00 92.56 164 ASN A C 1
ATOM 1303 O O . ASN A 1 164 ? 9.474 -7.333 -0.752 1.00 92.56 164 ASN A O 1
ATOM 1307 N N . THR A 1 165 ? 11.532 -7.086 0.111 1.00 93.00 165 THR A N 1
ATOM 1308 C CA . THR A 1 165 ? 11.081 -7.349 1.478 1.00 93.00 165 THR A CA 1
ATOM 1309 C C . THR A 1 165 ? 10.213 -6.210 2.004 1.00 93.00 165 THR A C 1
ATOM 1311 O O . THR A 1 165 ? 10.603 -5.048 1.954 1.00 93.00 165 THR A O 1
ATOM 1314 N N . ILE A 1 166 ? 9.066 -6.565 2.580 1.00 93.19 166 ILE A N 1
ATOM 1315 C CA . ILE A 1 166 ? 8.146 -5.619 3.215 1.00 93.19 166 ILE A CA 1
ATOM 1316 C C . ILE A 1 166 ? 8.682 -5.219 4.591 1.00 93.19 166 ILE A C 1
ATOM 1318 O O . ILE A 1 166 ? 9.033 -6.085 5.400 1.00 93.19 166 ILE A O 1
ATOM 1322 N N . VAL A 1 167 ? 8.714 -3.915 4.878 1.00 92.50 167 VAL A N 1
ATOM 1323 C CA . VAL A 1 167 ? 9.211 -3.388 6.153 1.00 92.50 167 VAL A CA 1
ATOM 1324 C C . VAL A 1 167 ? 8.059 -2.803 6.963 1.00 92.50 167 VAL A C 1
ATOM 1326 O O . VAL A 1 167 ? 7.299 -1.967 6.488 1.00 92.50 167 VAL A O 1
ATOM 1329 N N . MET A 1 168 ? 7.943 -3.210 8.229 1.00 94.25 168 MET A N 1
ATOM 1330 C CA . MET A 1 168 ? 6.951 -2.648 9.149 1.00 94.25 168 MET A CA 1
ATOM 1331 C C . MET A 1 168 ? 7.592 -1.573 10.025 1.00 94.25 168 MET A C 1
ATOM 1333 O O . MET A 1 168 ? 8.463 -1.858 10.848 1.00 94.25 168 MET A O 1
ATOM 1337 N N . VAL A 1 169 ? 7.124 -0.332 9.896 1.00 94.25 169 VAL A N 1
ATOM 1338 C CA . VAL A 1 169 ? 7.620 0.803 10.685 1.00 94.25 169 VAL A CA 1
ATOM 1339 C C . VAL A 1 169 ? 6.639 1.140 11.797 1.00 94.25 169 VAL A C 1
ATOM 1341 O O . VAL A 1 169 ? 5.449 1.359 11.562 1.00 94.25 169 VAL A O 1
ATOM 1344 N N . LYS A 1 170 ? 7.145 1.228 13.029 1.00 94.81 170 LYS A N 1
ATOM 1345 C CA . LYS A 1 170 ? 6.359 1.645 14.189 1.00 94.81 170 LYS A CA 1
ATOM 1346 C C . LYS A 1 170 ? 6.140 3.160 14.172 1.00 94.81 170 LYS A C 1
ATOM 1348 O O . LYS A 1 170 ? 7.092 3.938 14.212 1.00 94.81 170 LYS A O 1
ATOM 1353 N N . LYS A 1 171 ? 4.881 3.587 14.147 1.00 92.88 171 LYS A N 1
ATOM 1354 C CA . LYS A 1 171 ? 4.471 4.990 14.259 1.00 92.88 171 LYS A CA 1
ATOM 1355 C C . LYS A 1 171 ? 4.464 5.448 15.724 1.00 92.88 171 LYS A C 1
ATOM 1357 O O . LYS A 1 171 ? 4.480 4.646 16.660 1.00 92.88 171 LYS A O 1
ATOM 1362 N N . ARG A 1 172 ? 4.416 6.771 15.931 1.00 93.69 172 ARG A N 1
ATOM 1363 C CA . ARG A 1 172 ? 4.359 7.388 17.274 1.00 93.69 172 ARG A CA 1
ATOM 1364 C C . ARG A 1 172 ? 3.109 6.998 18.068 1.00 93.69 172 ARG A C 1
ATOM 1366 O O . ARG A 1 172 ? 3.187 6.881 19.282 1.00 93.69 172 ARG A O 1
ATOM 1373 N N . ASP A 1 173 ? 1.995 6.763 17.381 1.00 90.69 173 ASP A N 1
ATOM 1374 C CA . ASP A 1 173 ? 0.729 6.264 17.943 1.00 90.69 173 ASP A CA 1
ATOM 1375 C C . ASP A 1 173 ? 0.780 4.767 18.322 1.00 90.69 173 ASP A C 1
ATOM 1377 O O . ASP A 1 173 ? -0.240 4.178 18.665 1.00 90.69 173 ASP A O 1
ATOM 1381 N N . ASN A 1 174 ? 1.967 4.145 18.276 1.00 90.25 174 ASN A N 1
ATOM 1382 C CA . ASN A 1 174 ? 2.217 2.738 18.591 1.00 90.25 174 ASN A CA 1
ATOM 1383 C C . ASN A 1 174 ? 1.603 1.740 17.584 1.00 90.25 174 ASN A C 1
ATOM 1385 O O . ASN A 1 174 ? 1.704 0.529 17.810 1.00 90.25 174 ASN A O 1
ATOM 1389 N N . SER A 1 175 ? 1.022 2.227 16.479 1.00 91.56 175 SER A N 1
ATOM 1390 C CA . SER A 1 175 ? 0.608 1.411 15.332 1.00 91.56 175 SER A CA 1
ATOM 1391 C C . SER A 1 175 ? 1.799 1.076 14.425 1.00 91.56 175 SER A C 1
ATOM 1393 O O . SER A 1 175 ? 2.874 1.673 14.539 1.00 91.56 175 SER A O 1
ATOM 1395 N N . TYR A 1 176 ? 1.620 0.112 13.523 1.00 95.56 176 TYR A N 1
ATOM 1396 C CA . TYR A 1 176 ? 2.606 -0.232 12.499 1.00 95.56 176 TYR A CA 1
ATOM 1397 C C . TYR A 1 176 ? 2.092 0.175 11.122 1.00 95.56 176 TYR A C 1
ATOM 1399 O O . TYR A 1 176 ? 0.896 0.093 10.863 1.00 95.56 176 TYR A O 1
ATOM 1407 N N . ARG A 1 177 ? 2.992 0.589 10.232 1.00 93.31 177 ARG A N 1
ATOM 1408 C CA . ARG A 1 177 ? 2.698 0.882 8.827 1.00 93.31 177 ARG A CA 1
ATOM 1409 C C . ARG A 1 177 ? 3.593 0.036 7.934 1.00 93.31 177 ARG A C 1
ATOM 1411 O O . ARG A 1 177 ? 4.796 -0.022 8.184 1.00 93.31 177 ARG A O 1
ATOM 1418 N N . MET A 1 178 ? 2.982 -0.577 6.928 1.00 93.50 178 MET A N 1
ATOM 1419 C CA . MET A 1 178 ? 3.671 -1.228 5.823 1.00 93.50 178 MET A CA 1
ATOM 1420 C C . MET A 1 178 ? 4.387 -0.170 4.974 1.00 93.50 178 MET A C 1
ATOM 1422 O O . MET A 1 178 ? 3.785 0.847 4.615 1.00 93.50 178 MET A O 1
ATOM 1426 N N . CYS A 1 179 ? 5.676 -0.382 4.723 1.00 89.06 179 CYS A N 1
ATOM 1427 C CA . CYS A 1 179 ? 6.547 0.465 3.914 1.00 89.06 179 CYS A CA 1
ATOM 1428 C C . CYS A 1 179 ? 7.241 -0.365 2.836 1.00 89.06 179 CYS A C 1
ATOM 1430 O O . CYS A 1 179 ? 7.538 -1.556 3.106 1.00 89.06 179 CYS A O 1
#

Foldseek 3Di:
DDDPDPPPPPPPDPDDDPVNVVVVVVVLLVPADADPPPRDGDDPVNVVVVVVVVVVVPDPPPPPPDVQPPVNVCVVVVNDPQDPVNVVVVVVVQLVPFDADPPPRHGDPDDPPDDDDDDDDPPDDADADDEDDDDPLQVVLVVVVVVVCVVVVNDDDDDDSHDDYWDWDQDPVRHTDTD

InterPro domains:
  IPR043502 DNA/RNA polymerase superfamily [SSF56672] (105-179)
  IPR053134 RNA-directed DNA polymerase homolog [PTHR24559] (76-179)